Protein AF-A0A518DJE0-F1 (afdb_monomer)

Secondary structure (DSSP, 8-state):
----PPPP-PPPP-PPP---SSSSHHHHHHHHHHHHHHT--PPP-------------------GGGSGGGHHHHHHHHHHHHHHHHHTT----PPPP------------EEEEEEE-SSSS-EEEEEE--TT-BHHHHHHHHS-EEESS-GGG--EEEETTEE---TTSEEEEEEETTEE--S-TTT-B--TT-EEEEEEEE--

Solvent-accessible surface area (backbone atoms only — not comparable to full-atom values): 13181 Å² total; per-residue (Å²): 139,85,82,84,78,80,78,85,84,76,80,81,76,79,75,83,76,86,86,82,87,75,83,67,61,59,62,57,52,49,40,45,45,53,50,54,67,71,64,70,72,77,79,79,97,76,85,81,85,83,82,88,77,88,79,85,91,85,85,81,93,73,88,73,76,79,70,63,71,73,57,55,60,59,52,54,51,48,50,58,49,54,56,58,60,59,65,72,70,66,68,76,79,73,78,78,81,85,80,89,79,88,77,84,74,81,84,64,48,25,27,40,38,33,42,30,73,72,54,79,79,60,47,74,44,82,40,83,52,54,93,87,34,20,53,41,57,56,49,51,75,75,42,57,67,42,58,84,39,68,62,53,69,21,40,83,44,23,56,68,80,44,61,52,57,55,96,92,29,40,30,78,44,48,23,52,75,85,40,74,58,87,59,35,40,38,58,34,72,56,56,66,71,40,37,36,41,36,37,42,36,63,81,128

Organism: NCBI:txid2528009

Nearest PDB structures (foldseek):
  3u7z-assembly2_B  TM=8.338E-01  e=1.350E-04  Mediterraneibacter gnavus ATCC 29149
  3kq4-assembly1_A  TM=6.889E-01  e=2.387E-04  Homo sapiens
  2pmv-assembly3_C  TM=6.426E-01  e=5.103E-04  Homo sapiens
  4kkj-assembly1_A  TM=5.767E-01  e=3.961E-04  Homo sapiens
  9c8u-assembly1_B  TM=2.632E-01  e=8.755E+00  Homo sapiens

Radius of gyration: 25.89 Å; Cα contacts (8 Å, |Δi|>4): 234; chains: 1; bounding box: 50×66×91 Å

InterPro domains:
  IPR027954 Transcobalamin-like, C-terminal domain [PF14478] (132-200)

Foldseek 3Di:
DDDDDDDDDDDPDDDPDDPDDPPQVVVVLVQLVVVCVVVPDDDDPPDDDDDDDDDDDDDDDDPPVPPPVPVVVVVVVVCVVVVVVVVVPDDDPPPPDDDDDDDDDDQQLWEWEWEAAVGDHIRIDTGRDDPQDFQVNSLVVVFDWDWPDDAQQTDTADTSPNGDPPQAAWHKWKDKPNHTDPGPSNNHGDGRHIYMYIHGGHDD

Structure (mmCIF, N/CA/C/O backbone):
data_AF-A0A518DJE0-F1
#
_entry.id   AF-A0A518DJE0-F1
#
loop_
_atom_site.group_PDB
_atom_site.id
_atom_site.type_symbol
_atom_site.label_atom_id
_atom_site.label_alt_id
_atom_site.label_comp_id
_atom_site.label_asym_id
_atom_site.label_entity_id
_atom_site.label_seq_id
_atom_site.pdbx_PDB_ins_code
_atom_site.Cartn_x
_atom_site.Cartn_y
_atom_site.Cartn_z
_atom_site.occupancy
_atom_site.B_iso_or_equiv
_atom_site.auth_seq_id
_atom_site.auth_comp_id
_atom_site.auth_asym_id
_atom_site.auth_atom_id
_atom_site.pdbx_PDB_model_num
ATOM 1 N N . MET A 1 1 ? 4.060 -16.334 73.447 1.00 45.41 1 MET A N 1
ATOM 2 C CA . MET A 1 1 ? 4.552 -15.473 72.352 1.00 45.41 1 MET A CA 1
ATOM 3 C C . MET A 1 1 ? 4.869 -16.382 71.174 1.00 45.41 1 MET A C 1
ATOM 5 O O . MET A 1 1 ? 5.897 -17.041 71.195 1.00 45.41 1 MET A O 1
ATOM 9 N N . ALA A 1 2 ? 3.931 -16.532 70.238 1.00 43.94 2 ALA A N 1
ATOM 10 C CA . ALA A 1 2 ? 4.092 -17.382 69.060 1.00 43.94 2 ALA A CA 1
ATOM 11 C C . ALA A 1 2 ? 4.491 -16.489 67.880 1.00 43.94 2 ALA A C 1
ATOM 13 O O . ALA A 1 2 ? 3.714 -15.629 67.478 1.00 43.94 2 ALA A O 1
ATOM 14 N N . SER A 1 3 ? 5.722 -16.650 67.394 1.00 49.44 3 SER A N 1
ATOM 15 C CA . SER A 1 3 ? 6.236 -15.952 66.216 1.00 49.44 3 SER A CA 1
ATOM 16 C C . SER A 1 3 ? 6.110 -16.893 65.020 1.00 49.44 3 SER A C 1
ATOM 18 O O . SER A 1 3 ? 6.868 -17.852 64.890 1.00 49.44 3 SER A O 1
ATOM 20 N N . THR A 1 4 ? 5.093 -16.672 64.193 1.00 52.69 4 THR A N 1
ATOM 21 C CA . THR A 1 4 ? 4.910 -17.335 62.897 1.00 52.69 4 THR A CA 1
ATOM 22 C C . THR A 1 4 ? 5.929 -16.786 61.903 1.00 52.69 4 THR A C 1
ATOM 24 O O . THR A 1 4 ? 5.833 -15.633 61.487 1.00 52.69 4 THR A O 1
ATOM 27 N N . GLY A 1 5 ? 6.912 -17.610 61.535 1.00 53.09 5 GLY A N 1
ATOM 28 C CA . GLY A 1 5 ? 7.850 -17.317 60.453 1.00 53.09 5 GLY A CA 1
ATOM 29 C C . GLY A 1 5 ? 7.164 -17.409 59.089 1.00 53.09 5 GLY A C 1
ATOM 30 O O . GLY A 1 5 ? 6.495 -18.400 58.799 1.00 53.09 5 GLY A O 1
ATOM 31 N N . LEU A 1 6 ? 7.326 -16.373 58.262 1.00 66.06 6 LEU A N 1
ATOM 32 C CA . LEU A 1 6 ? 6.971 -16.418 56.843 1.00 66.06 6 LEU A CA 1
ATOM 33 C C . LEU A 1 6 ? 7.865 -17.435 56.107 1.00 66.06 6 LEU A C 1
ATOM 35 O O . LEU A 1 6 ? 9.074 -17.451 56.351 1.00 66.06 6 LEU A O 1
ATOM 39 N N . PRO A 1 7 ? 7.320 -18.23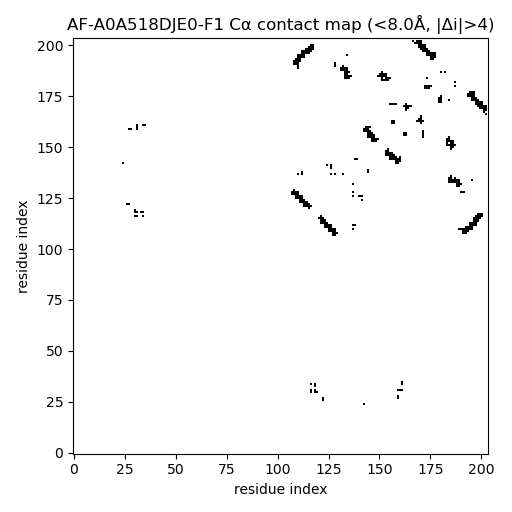2 55.172 1.00 67.94 7 PRO A N 1
ATOM 40 C CA . PRO A 1 7 ? 8.136 -19.019 54.259 1.00 67.94 7 PRO A CA 1
ATOM 41 C C . PRO A 1 7 ? 8.816 -18.127 53.197 1.00 67.94 7 PRO A C 1
ATOM 43 O O . PRO A 1 7 ? 8.320 -17.038 52.888 1.00 67.94 7 PRO A O 1
ATOM 46 N N . PRO A 1 8 ? 9.951 -18.577 52.631 1.00 58.56 8 PRO A N 1
ATOM 47 C CA . PRO A 1 8 ? 10.689 -17.846 51.607 1.00 58.56 8 PRO A CA 1
ATOM 48 C C . PRO A 1 8 ? 9.882 -17.748 50.306 1.00 58.56 8 PRO A C 1
ATOM 50 O O . PRO A 1 8 ? 9.283 -18.720 49.854 1.00 58.56 8 PRO A O 1
ATOM 53 N N . ILE A 1 9 ? 9.882 -16.559 49.701 1.00 61.53 9 ILE A N 1
ATOM 54 C CA . ILE A 1 9 ? 9.289 -16.303 48.386 1.00 61.53 9 ILE A CA 1
ATOM 55 C C . ILE A 1 9 ? 10.225 -16.906 47.331 1.00 61.53 9 ILE A C 1
ATOM 57 O O . ILE A 1 9 ? 11.323 -16.394 47.112 1.00 61.53 9 ILE A O 1
ATOM 61 N N . GLU A 1 10 ? 9.806 -17.999 46.694 1.00 56.50 10 GLU A N 1
ATOM 62 C CA . GLU A 1 10 ? 10.464 -18.516 45.492 1.00 56.50 10 GLU A CA 1
ATOM 63 C C . GLU A 1 10 ? 10.311 -17.512 44.332 1.00 56.50 10 GLU A C 1
ATOM 65 O O . GLU A 1 10 ? 9.214 -16.984 44.115 1.00 56.50 10 GLU A O 1
ATOM 70 N N . PRO A 1 11 ? 11.372 -17.235 43.552 1.00 51.38 11 PRO A N 1
ATOM 71 C CA . PRO A 1 11 ? 11.242 -16.458 42.331 1.00 51.38 11 PRO A CA 1
ATOM 72 C C . PRO A 1 11 ? 10.457 -17.274 41.300 1.00 51.38 11 PRO A C 1
ATOM 74 O O . PRO A 1 11 ? 10.879 -18.355 40.890 1.00 51.38 11 PRO A O 1
ATOM 77 N N . ALA A 1 12 ? 9.308 -16.738 40.884 1.00 49.91 12 ALA A N 1
ATOM 78 C CA . ALA A 1 12 ? 8.483 -17.295 39.823 1.00 49.91 12 ALA A CA 1
ATOM 79 C C . ALA A 1 12 ? 9.343 -17.587 38.584 1.00 49.91 12 ALA A C 1
ATOM 81 O O . ALA A 1 12 ? 9.930 -16.686 37.980 1.00 49.91 12 ALA A O 1
ATOM 82 N N . ALA A 1 13 ? 9.422 -18.871 38.241 1.00 45.47 13 ALA A N 1
ATOM 83 C CA . ALA A 1 13 ? 10.095 -19.350 37.055 1.00 45.47 13 ALA A CA 1
ATOM 84 C C . ALA A 1 13 ? 9.519 -18.668 35.808 1.00 45.47 13 ALA A C 1
ATOM 86 O O . ALA A 1 13 ? 8.308 -18.609 35.588 1.00 45.47 13 ALA A O 1
ATOM 87 N N . LEU A 1 14 ? 10.450 -18.155 35.011 1.00 41.88 14 LEU A N 1
ATOM 88 C CA . LEU A 1 14 ? 10.293 -17.608 33.676 1.00 41.88 14 LEU A CA 1
ATOM 89 C C . LEU A 1 14 ? 9.347 -18.488 32.837 1.00 41.88 14 LEU A C 1
ATOM 91 O O . LEU A 1 14 ? 9.667 -19.639 32.534 1.00 41.88 14 LEU A O 1
ATOM 95 N N . ALA A 1 15 ? 8.190 -17.953 32.443 1.00 43.94 15 ALA A N 1
ATOM 96 C CA . ALA A 1 15 ? 7.357 -18.602 31.440 1.00 43.94 15 ALA A CA 1
ATOM 97 C C . ALA A 1 15 ? 8.132 -18.661 30.104 1.00 43.94 15 ALA A C 1
ATOM 99 O O . ALA A 1 15 ? 8.695 -17.641 29.689 1.00 43.94 15 ALA A O 1
ATOM 100 N N . PRO A 1 16 ? 8.193 -19.821 29.423 1.00 43.41 16 PRO A N 1
ATOM 101 C CA . PRO A 1 16 ? 8.825 -19.929 28.116 1.00 43.41 16 PRO A CA 1
ATOM 102 C C . PRO A 1 16 ? 8.096 -19.044 27.101 1.00 43.41 16 PRO A C 1
ATOM 104 O O . PRO A 1 16 ? 6.866 -18.985 27.062 1.00 43.41 16 PRO A O 1
ATOM 107 N N . GLY A 1 17 ? 8.897 -18.319 26.320 1.00 38.75 17 GLY A N 1
ATOM 108 C CA . GLY A 1 17 ? 8.467 -17.249 25.434 1.00 38.75 17 GLY A CA 1
ATOM 109 C C . GLY A 1 17 ? 7.373 -17.648 24.450 1.00 38.75 17 GLY A C 1
ATOM 110 O O . GLY A 1 17 ? 7.372 -18.742 23.895 1.00 38.75 17 GLY A O 1
ATOM 111 N N . VAL A 1 18 ? 6.476 -16.695 24.208 1.00 42.19 18 VAL A N 1
ATOM 112 C CA . VAL A 1 18 ? 5.500 -16.711 23.118 1.00 42.19 18 VAL A CA 1
ATOM 113 C C . VAL A 1 18 ? 6.256 -16.828 21.785 1.00 42.19 18 VAL A C 1
ATOM 115 O O . VAL A 1 18 ? 6.934 -15.875 21.389 1.00 42.19 18 VAL A O 1
ATOM 118 N N . PRO A 1 19 ? 6.162 -17.951 21.055 1.00 42.53 19 PRO A N 1
A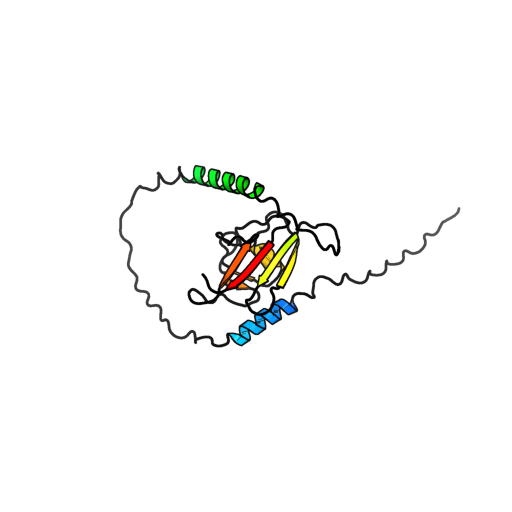TOM 119 C CA . PRO A 1 19 ? 6.723 -18.047 19.721 1.00 42.53 19 PRO A CA 1
ATOM 120 C C . PRO A 1 19 ? 5.677 -17.501 18.745 1.00 42.53 19 PRO A C 1
ATOM 122 O O . PRO A 1 19 ? 4.684 -18.168 18.473 1.00 42.53 19 PRO A O 1
ATOM 125 N N . GLY A 1 20 ? 5.844 -16.274 18.239 1.00 41.72 20 GLY A N 1
ATOM 126 C CA . GLY A 1 20 ? 4.809 -15.757 17.333 1.00 41.72 20 GLY A CA 1
ATOM 127 C C . GLY A 1 20 ? 5.020 -14.459 16.564 1.00 41.72 20 GLY A C 1
ATOM 128 O O . GLY A 1 20 ? 4.117 -14.097 15.821 1.00 41.72 20 GLY A O 1
ATOM 129 N N . VAL A 1 21 ? 6.149 -13.743 16.679 1.00 42.00 21 VAL A N 1
ATOM 130 C CA . VAL A 1 21 ? 6.266 -12.413 16.022 1.00 42.00 21 VAL A CA 1
ATOM 131 C C . VAL A 1 21 ? 7.487 -12.261 15.099 1.00 42.00 21 VAL A C 1
ATOM 133 O O . VAL A 1 21 ? 7.635 -11.239 14.437 1.00 42.00 21 VAL A O 1
ATOM 136 N N . HIS A 1 22 ? 8.359 -13.268 14.969 1.00 40.91 22 HIS A N 1
ATOM 137 C CA . HIS A 1 22 ? 9.603 -13.134 14.178 1.00 40.91 22 HIS A CA 1
ATOM 138 C C . HIS A 1 22 ? 9.754 -14.083 12.979 1.00 40.91 22 HIS A C 1
ATOM 140 O O . HIS A 1 22 ? 10.696 -13.934 12.207 1.00 40.91 22 HIS A O 1
ATOM 146 N N . ALA A 1 23 ? 8.817 -15.005 12.741 1.00 40.56 23 ALA A 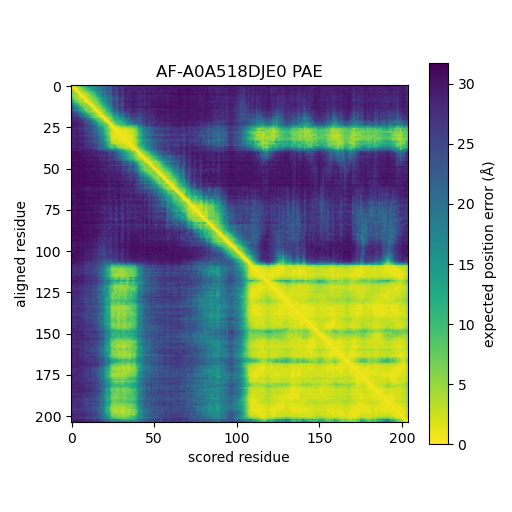N 1
ATOM 147 C CA . ALA A 1 23 ? 8.982 -16.017 11.690 1.00 40.56 23 ALA A CA 1
ATOM 148 C C . ALA A 1 23 ? 8.528 -15.587 10.274 1.00 40.56 23 ALA A C 1
ATOM 150 O O . ALA A 1 23 ? 8.793 -16.308 9.319 1.00 40.56 23 ALA A O 1
ATOM 151 N N . ALA A 1 24 ? 7.874 -14.429 10.101 1.00 46.31 24 ALA A N 1
ATOM 152 C CA . ALA A 1 24 ? 7.252 -14.042 8.819 1.00 46.31 24 ALA A CA 1
ATOM 153 C C . ALA A 1 24 ? 8.078 -13.070 7.946 1.00 46.31 24 ALA A C 1
ATOM 155 O O . ALA A 1 24 ? 7.782 -12.894 6.766 1.00 46.31 24 ALA A O 1
ATOM 156 N N . GLN A 1 25 ? 9.129 -12.446 8.490 1.00 58.12 25 GLN A N 1
ATOM 157 C CA . GLN A 1 25 ? 10.027 -11.574 7.715 1.00 58.12 25 GLN A CA 1
ATOM 158 C C . GLN A 1 25 ? 10.850 -12.280 6.615 1.00 58.12 25 GLN A C 1
ATOM 160 O O . GLN A 1 25 ? 11.104 -11.628 5.599 1.00 58.12 25 GLN A O 1
ATOM 165 N N . PRO A 1 26 ? 11.267 -13.561 6.741 1.00 68.31 26 PRO A N 1
ATOM 166 C CA . PRO A 1 26 ? 12.085 -14.213 5.719 1.00 68.31 26 PRO A CA 1
ATOM 167 C C . PRO A 1 26 ? 11.377 -14.312 4.370 1.00 68.31 26 PRO A C 1
ATOM 169 O O . PRO A 1 26 ? 11.950 -13.899 3.375 1.00 68.31 26 PRO A O 1
ATOM 172 N N . ALA A 1 27 ? 10.113 -14.750 4.337 1.00 68.94 27 ALA A N 1
ATOM 173 C CA . ALA A 1 27 ? 9.391 -14.990 3.086 1.00 68.94 27 ALA A CA 1
ATOM 174 C C . ALA A 1 27 ? 9.232 -13.717 2.237 1.00 68.94 27 ALA A C 1
ATOM 176 O O . ALA A 1 27 ? 9.531 -13.727 1.046 1.00 68.94 27 ALA A O 1
ATOM 177 N N . LEU A 1 28 ? 8.838 -12.599 2.861 1.00 72.00 28 LEU A N 1
ATOM 178 C CA . LEU A 1 28 ? 8.752 -11.309 2.173 1.00 72.00 28 LEU A CA 1
ATOM 179 C C . LEU A 1 28 ? 10.133 -10.834 1.713 1.00 72.00 28 LEU A C 1
ATOM 181 O O . LEU A 1 28 ? 10.294 -10.378 0.583 1.00 72.00 28 LEU A O 1
ATOM 185 N N . ARG A 1 29 ? 11.150 -10.959 2.572 1.00 77.25 29 ARG A N 1
ATOM 186 C CA . ARG A 1 29 ? 12.519 -10.569 2.228 1.00 77.25 29 ARG A CA 1
ATOM 187 C C . ARG A 1 29 ? 13.069 -11.400 1.070 1.00 77.25 29 ARG A C 1
ATOM 189 O O . ARG A 1 29 ? 13.739 -10.845 0.205 1.00 77.25 29 ARG A O 1
ATOM 196 N N . ASP A 1 30 ? 12.786 -12.694 1.046 1.00 80.31 30 ASP A N 1
ATOM 197 C CA . ASP A 1 30 ? 13.265 -13.629 0.035 1.00 80.31 30 ASP A CA 1
ATOM 198 C C . ASP A 1 30 ? 12.530 -13.417 -1.295 1.00 80.31 30 ASP A C 1
ATOM 200 O O . ASP A 1 30 ? 13.186 -13.365 -2.333 1.00 80.31 30 ASP A O 1
ATOM 204 N N . ALA A 1 31 ? 11.216 -13.161 -1.275 1.00 75.81 31 ALA A N 1
ATOM 205 C CA . ALA A 1 31 ? 10.451 -12.772 -2.463 1.00 75.81 31 ALA A CA 1
ATOM 206 C C . ALA A 1 31 ? 10.971 -11.456 -3.073 1.00 75.81 31 ALA A C 1
ATOM 208 O O . ALA A 1 31 ? 11.275 -11.385 -4.266 1.00 75.81 31 ALA A O 1
ATOM 209 N N . LEU A 1 32 ? 11.173 -10.426 -2.241 1.00 79.56 32 LEU A N 1
ATOM 210 C CA . LEU A 1 32 ? 11.722 -9.136 -2.675 1.00 79.56 32 LEU A CA 1
ATOM 211 C C . LEU A 1 32 ? 13.196 -9.232 -3.105 1.00 79.56 32 LEU A C 1
ATOM 213 O O . LEU A 1 32 ? 13.665 -8.445 -3.930 1.00 79.56 32 LEU A O 1
ATOM 217 N N . ARG A 1 33 ? 13.964 -10.177 -2.553 1.00 81.56 33 ARG A N 1
ATOM 218 C CA . ARG A 1 33 ? 15.339 -10.465 -2.986 1.00 81.56 33 ARG A CA 1
ATOM 219 C C . ARG A 1 33 ? 15.352 -11.170 -4.341 1.00 81.56 33 ARG A C 1
ATOM 221 O O . ARG A 1 33 ? 16.114 -10.761 -5.210 1.00 81.56 33 ARG A O 1
ATOM 228 N N . ALA A 1 34 ? 14.507 -12.180 -4.531 1.00 77.12 34 ALA A N 1
ATOM 229 C CA . ALA A 1 34 ? 14.407 -12.924 -5.783 1.00 77.12 34 ALA A CA 1
ATOM 230 C C . ALA A 1 34 ? 14.039 -12.008 -6.960 1.00 77.12 34 ALA A C 1
ATOM 232 O O . ALA A 1 34 ? 14.633 -12.116 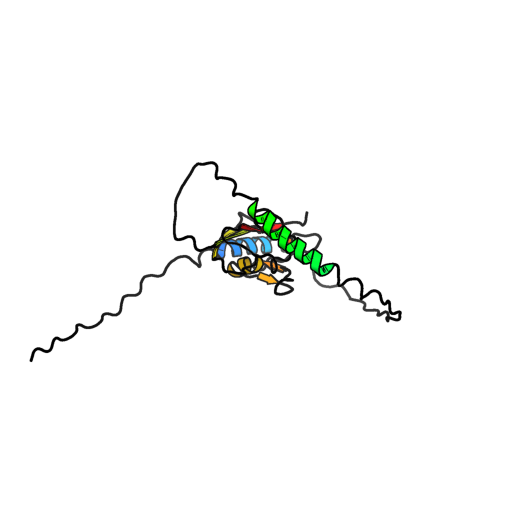-8.031 1.00 77.12 34 ALA A O 1
ATOM 233 N N . LEU A 1 35 ? 13.127 -11.055 -6.743 1.00 71.50 35 LEU A N 1
ATOM 234 C CA . LEU A 1 35 ? 12.785 -10.029 -7.733 1.00 71.50 35 LEU A CA 1
ATOM 235 C C . LEU A 1 35 ? 13.964 -9.124 -8.085 1.00 71.50 35 LEU A C 1
ATOM 237 O O . LEU A 1 35 ? 14.238 -8.923 -9.264 1.00 71.50 35 LEU A O 1
ATOM 241 N N . ARG A 1 36 ? 14.710 -8.641 -7.084 1.00 73.94 36 ARG A N 1
ATOM 242 C CA . ARG A 1 36 ? 15.918 -7.836 -7.329 1.00 73.94 36 ARG A CA 1
ATOM 243 C C . ARG A 1 36 ? 16.966 -8.579 -8.148 1.00 73.94 36 ARG A C 1
ATOM 245 O O . ARG A 1 36 ? 17.595 -7.978 -9.007 1.00 73.94 36 ARG A O 1
ATOM 252 N N . CYS A 1 37 ? 17.152 -9.874 -7.901 1.00 71.06 37 CYS A N 1
ATOM 253 C CA . CYS A 1 37 ? 18.079 -10.683 -8.690 1.00 71.06 37 CYS A CA 1
ATOM 254 C C . CYS A 1 37 ? 17.598 -10.889 -10.135 1.00 71.06 37 CYS A C 1
ATOM 256 O O . CYS A 1 37 ? 18.427 -10.996 -11.032 1.00 71.06 37 CYS A O 1
ATOM 258 N N . ARG A 1 38 ? 16.281 -10.950 -10.368 1.00 64.69 38 ARG A N 1
ATOM 259 C CA . ARG A 1 38 ? 15.704 -11.147 -11.705 1.00 64.69 38 ARG A CA 1
ATOM 260 C C . ARG A 1 38 ? 15.791 -9.896 -12.580 1.00 64.69 38 ARG A C 1
ATOM 262 O O . ARG A 1 38 ? 16.074 -10.022 -13.765 1.00 64.69 38 ARG A O 1
ATOM 269 N N . ASP A 1 39 ? 15.590 -8.720 -11.998 1.00 64.19 39 ASP A N 1
ATOM 270 C CA . ASP A 1 39 ? 15.564 -7.443 -12.725 1.00 64.19 39 ASP A CA 1
ATOM 271 C C . ASP A 1 39 ? 16.958 -6.777 -12.818 1.00 64.19 39 ASP A C 1
ATOM 273 O O . ASP A 1 39 ? 17.066 -5.590 -13.113 1.00 64.19 39 ASP A O 1
ATOM 277 N N . GLY A 1 40 ? 18.038 -7.531 -12.566 1.00 50.69 40 GLY A N 1
ATOM 278 C CA . GLY A 1 40 ? 19.437 -7.080 -12.500 1.00 50.69 40 GLY A CA 1
ATOM 279 C C . GLY A 1 40 ? 20.081 -6.617 -13.817 1.00 50.69 40 GLY A C 1
ATOM 280 O O . GLY A 1 40 ? 21.215 -6.991 -14.100 1.00 50.69 40 GLY A O 1
ATOM 281 N N . ALA A 1 41 ? 19.396 -5.779 -14.592 1.00 42.44 41 ALA A N 1
ATOM 282 C CA . ALA A 1 41 ? 19.976 -4.939 -15.634 1.00 42.44 41 ALA A CA 1
ATOM 283 C C . ALA A 1 41 ? 19.573 -3.478 -15.367 1.00 42.44 41 ALA A C 1
ATOM 285 O O . ALA A 1 41 ? 18.626 -2.954 -15.948 1.00 42.44 41 ALA A O 1
ATOM 286 N N . LEU A 1 42 ? 20.285 -2.834 -14.439 1.00 48.06 42 LEU A N 1
ATOM 287 C CA . LEU A 1 42 ? 20.273 -1.379 -14.286 1.00 48.06 42 LEU A CA 1
ATOM 288 C C . LEU A 1 42 ? 20.953 -0.753 -15.517 1.00 48.06 42 LEU A C 1
ATOM 290 O O . LEU A 1 42 ? 22.096 -1.121 -15.799 1.00 48.06 42 LEU A O 1
ATOM 294 N N . PRO A 1 43 ? 20.319 0.184 -16.242 1.00 45.66 43 PRO A N 1
ATOM 295 C CA . PRO A 1 43 ? 21.062 1.108 -17.086 1.00 45.66 43 PRO A CA 1
ATOM 296 C C . PRO A 1 43 ? 21.921 2.033 -16.207 1.00 45.66 43 PRO A C 1
ATOM 298 O O . PRO A 1 43 ? 21.501 2.467 -15.133 1.00 45.66 43 PRO A O 1
ATOM 301 N N . ASP A 1 44 ? 23.145 2.277 -16.668 1.00 38.84 44 ASP A N 1
ATOM 302 C CA . ASP A 1 44 ? 24.169 3.111 -16.036 1.00 38.84 44 ASP A CA 1
ATOM 303 C C . ASP A 1 44 ? 23.659 4.559 -15.850 1.00 38.84 44 ASP A C 1
ATOM 305 O O . ASP A 1 44 ? 23.241 5.175 -16.835 1.00 38.84 44 ASP A O 1
ATOM 309 N N . PRO A 1 45 ? 23.650 5.138 -14.631 1.00 46.66 45 PRO A N 1
ATOM 310 C CA . PRO A 1 45 ? 23.300 6.538 -14.420 1.00 46.66 45 PRO A CA 1
ATOM 311 C C . PRO A 1 45 ? 24.504 7.433 -14.742 1.00 46.66 45 PRO A C 1
ATOM 313 O O . PRO A 1 45 ? 25.047 8.121 -13.879 1.00 46.66 45 PRO A O 1
ATOM 316 N N . ALA A 1 46 ? 24.925 7.425 -16.000 1.00 45.00 46 ALA A N 1
ATOM 317 C CA . ALA A 1 46 ? 25.891 8.367 -16.530 1.00 45.00 46 ALA A CA 1
ATOM 318 C C . ALA A 1 46 ? 25.374 8.870 -17.875 1.00 45.00 46 ALA A C 1
ATOM 320 O O . ALA A 1 46 ? 25.633 8.249 -18.899 1.00 45.00 46 ALA A O 1
ATOM 321 N N . ASP A 1 47 ? 24.599 9.957 -17.827 1.00 40.41 47 ASP A N 1
ATOM 322 C CA . ASP A 1 47 ? 24.634 11.092 -18.765 1.00 40.41 47 ASP A CA 1
ATOM 323 C C . ASP A 1 47 ? 23.261 11.778 -18.842 1.00 40.41 47 ASP A C 1
ATOM 325 O O . ASP A 1 47 ? 22.487 11.549 -19.760 1.00 40.41 47 ASP A O 1
ATOM 329 N N . GLU A 1 48 ? 22.952 12.646 -17.877 1.00 41.66 48 GLU A N 1
ATOM 330 C CA . GLU A 1 48 ? 22.061 13.778 -18.152 1.00 41.66 48 GLU A CA 1
ATOM 331 C C . GLU A 1 48 ? 22.644 15.030 -17.502 1.00 41.66 48 GLU A C 1
ATOM 333 O O . GLU A 1 48 ? 22.448 15.361 -16.330 1.00 41.66 48 GLU A O 1
ATOM 338 N N . THR A 1 49 ? 23.434 15.718 -18.316 1.00 39.78 49 THR A N 1
ATOM 339 C CA . THR A 1 49 ? 23.936 17.061 -18.066 1.00 39.78 49 THR A CA 1
ATOM 340 C C . THR A 1 49 ? 22.750 18.033 -18.029 1.00 39.78 49 THR A C 1
ATOM 342 O O . THR A 1 49 ? 22.225 18.435 -19.066 1.00 39.78 49 THR A O 1
ATOM 345 N N . ILE A 1 50 ? 22.310 18.424 -16.829 1.00 39.09 50 ILE A N 1
ATOM 346 C CA . ILE A 1 50 ? 21.287 19.463 -16.636 1.00 39.09 50 ILE A CA 1
ATOM 347 C C . ILE A 1 50 ? 21.870 20.822 -17.044 1.00 39.09 50 ILE A C 1
ATOM 349 O O . ILE A 1 50 ? 22.699 21.408 -16.345 1.00 39.09 50 ILE A O 1
ATOM 353 N N . SER A 1 51 ? 21.401 21.337 -18.180 1.00 37.28 51 SER A N 1
ATOM 354 C CA . SER A 1 51 ? 21.643 22.704 -18.640 1.00 37.28 51 SER A CA 1
ATOM 355 C C . SER A 1 51 ? 20.606 23.642 -18.012 1.00 37.28 51 SER A C 1
ATOM 357 O O . SER A 1 51 ? 19.453 23.690 -18.432 1.00 37.28 51 SER A O 1
ATOM 359 N N . ASN A 1 52 ? 21.007 24.375 -16.970 1.00 43.19 52 ASN A N 1
ATOM 360 C CA . ASN A 1 52 ? 20.222 25.461 -16.382 1.00 43.19 52 ASN A CA 1
ATOM 361 C C . ASN A 1 52 ? 20.465 26.752 -17.177 1.00 43.19 52 ASN A C 1
ATOM 363 O O . ASN A 1 52 ? 21.498 27.402 -17.016 1.00 43.19 52 ASN A O 1
ATOM 367 N N . GLN A 1 53 ? 19.498 27.152 -17.999 1.00 38.50 53 GLN A N 1
ATOM 368 C CA . GLN A 1 53 ? 19.394 28.512 -18.529 1.00 38.50 53 GLN A CA 1
ATOM 369 C C . GLN A 1 53 ? 18.167 29.169 -17.903 1.00 38.50 53 GLN A C 1
ATOM 371 O O . GLN A 1 53 ? 17.031 28.750 -18.116 1.00 38.50 53 GLN A O 1
ATOM 376 N N . GLY A 1 54 ? 18.427 30.178 -17.072 1.00 43.88 54 GLY A N 1
ATOM 377 C CA . GLY A 1 54 ? 17.403 30.972 -16.417 1.00 43.88 54 GLY A CA 1
ATOM 378 C C . GLY A 1 54 ? 16.618 31.829 -17.404 1.00 43.88 54 GLY A C 1
ATOM 379 O O . GLY A 1 54 ? 17.162 32.375 -18.361 1.00 43.88 54 GLY A O 1
ATOM 380 N N . THR A 1 55 ? 15.337 32.013 -17.111 1.00 39.31 55 THR A N 1
ATOM 381 C CA . THR A 1 55 ? 14.564 33.143 -17.623 1.00 39.31 55 THR A CA 1
ATOM 382 C C . THR A 1 55 ? 13.863 33.827 -16.460 1.00 39.31 55 THR A C 1
ATOM 384 O O . THR A 1 55 ? 13.178 33.214 -15.645 1.00 39.31 55 THR A O 1
ATOM 387 N N . SER A 1 56 ? 14.161 35.118 -16.362 1.00 35.97 56 SER A N 1
ATOM 388 C CA . SER A 1 56 ? 13.696 36.065 -15.362 1.00 35.97 56 SER A CA 1
ATOM 389 C C . SER A 1 56 ? 12.194 36.319 -15.517 1.00 35.97 56 SER A C 1
ATOM 391 O O . SER A 1 56 ? 11.675 36.451 -16.622 1.00 35.97 56 SER A O 1
ATOM 393 N N . LEU A 1 57 ? 11.521 36.404 -14.370 1.00 45.75 57 LEU A N 1
ATOM 394 C CA . LEU A 1 57 ? 10.148 36.869 -14.207 1.00 45.75 57 LEU A CA 1
ATOM 395 C C . LEU A 1 57 ? 10.104 38.406 -14.263 1.00 45.75 57 LEU A C 1
ATOM 397 O O . LEU A 1 57 ? 10.911 39.047 -13.596 1.00 45.75 57 LEU A O 1
ATOM 401 N N . ASN A 1 58 ? 9.158 38.952 -15.030 1.00 41.34 58 ASN A N 1
ATOM 402 C CA . ASN A 1 58 ? 8.489 40.265 -14.918 1.00 41.34 58 ASN A CA 1
ATOM 403 C C . ASN A 1 58 ? 7.359 40.219 -15.966 1.00 41.34 58 ASN A C 1
ATOM 405 O O . ASN A 1 58 ? 7.650 39.871 -17.104 1.00 41.34 58 ASN A O 1
ATOM 409 N N . GLU A 1 59 ? 6.070 40.505 -15.779 1.00 41.84 59 GLU A N 1
ATOM 410 C CA . GLU A 1 59 ? 5.114 41.029 -14.772 1.00 41.84 59 GLU A CA 1
ATOM 411 C C . GLU A 1 59 ? 3.701 40.646 -15.390 1.00 41.84 59 GLU A C 1
ATOM 413 O O . GLU A 1 59 ? 3.726 40.077 -16.487 1.00 41.84 59 GLU A O 1
ATOM 418 N N . PRO A 1 60 ? 2.464 40.890 -14.867 1.00 50.56 60 PRO A N 1
ATOM 419 C CA . PRO A 1 60 ? 2.031 41.688 -13.726 1.00 50.56 60 PRO A CA 1
ATOM 420 C C . PR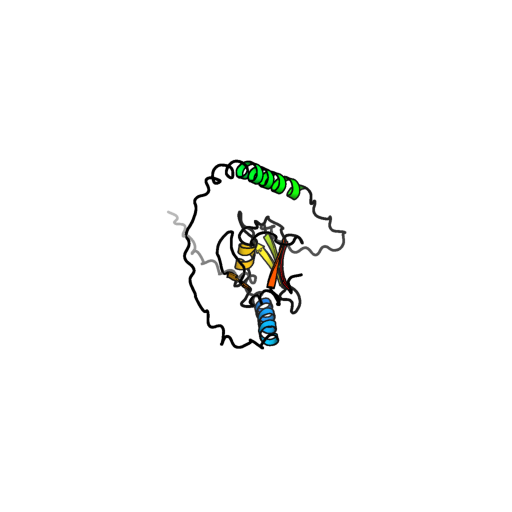O A 1 60 ? 1.002 41.053 -12.762 1.00 50.56 60 PRO A C 1
ATOM 422 O O . PRO A 1 60 ? 0.462 39.968 -12.954 1.00 50.56 60 PRO A O 1
ATOM 425 N N . ARG A 1 61 ? 0.759 41.807 -11.681 1.00 57.28 61 ARG A N 1
ATOM 426 C CA . ARG A 1 61 ? -0.244 41.613 -10.621 1.00 57.28 61 ARG A CA 1
ATOM 427 C C . ARG A 1 61 ? -1.652 41.364 -11.179 1.00 57.28 61 ARG A C 1
ATOM 429 O O . ARG A 1 61 ? -2.193 42.246 -11.839 1.00 57.28 61 ARG A O 1
ATOM 436 N N . ASP A 1 62 ? -2.283 40.262 -10.771 1.00 52.41 62 ASP A N 1
ATOM 437 C CA . ASP A 1 62 ? -3.713 40.022 -11.000 1.00 52.41 62 ASP A CA 1
ATOM 438 C C . ASP A 1 62 ? -4.481 39.894 -9.652 1.00 52.41 62 ASP A C 1
ATOM 440 O O . ASP A 1 62 ? -4.142 39.044 -8.821 1.00 52.41 62 ASP A O 1
ATOM 444 N N . PRO A 1 63 ? -5.479 40.760 -9.369 1.00 46.50 63 PRO A N 1
ATOM 445 C CA . PRO A 1 63 ? -6.214 40.851 -8.095 1.00 46.50 63 PRO A CA 1
ATOM 446 C C . PRO A 1 63 ? -7.238 39.724 -7.821 1.00 46.50 63 PRO A C 1
ATOM 448 O O . PRO A 1 63 ? -8.057 39.833 -6.904 1.00 46.50 63 PRO A O 1
ATOM 451 N N . SER A 1 64 ? -7.179 38.612 -8.549 1.00 47.44 64 SER A N 1
ATOM 452 C CA . SER A 1 64 ? -8.169 37.520 -8.528 1.00 47.44 64 SER A CA 1
ATOM 453 C C . SER A 1 64 ? -8.161 36.613 -7.271 1.00 47.44 64 SER A C 1
ATOM 455 O O . SER A 1 64 ? -8.920 35.650 -7.181 1.00 47.44 64 SER A O 1
ATOM 457 N N . VAL A 1 65 ? -7.353 36.922 -6.248 1.00 46.50 65 VAL A N 1
ATOM 458 C CA . VAL A 1 65 ? -7.158 36.089 -5.035 1.00 46.50 65 VAL A CA 1
ATOM 459 C C . VAL A 1 65 ? -8.340 36.139 -4.048 1.00 46.50 65 VAL A C 1
ATOM 461 O O . VAL A 1 65 ? -8.428 35.321 -3.136 1.00 46.50 65 VAL A O 1
ATOM 464 N N . ARG A 1 66 ? -9.304 37.055 -4.209 1.00 48.84 66 ARG A N 1
ATOM 465 C CA . ARG A 1 66 ? -10.383 37.234 -3.212 1.00 48.84 66 ARG A CA 1
ATOM 466 C C . ARG A 1 66 ? -11.655 36.412 -3.442 1.00 48.84 66 ARG A C 1
ATOM 468 O O . ARG A 1 66 ? -12.489 36.384 -2.543 1.00 48.84 66 ARG A O 1
ATOM 475 N N . LEU A 1 67 ? -11.802 35.706 -4.568 1.00 44.09 67 LEU A N 1
ATOM 476 C CA . LEU A 1 67 ? -13.017 34.917 -4.851 1.00 44.09 67 LEU A CA 1
ATOM 477 C C . LEU A 1 67 ? -12.874 33.405 -4.571 1.00 44.09 67 LEU A C 1
ATOM 479 O O . LEU A 1 67 ? -13.873 32.695 -4.499 1.00 44.09 67 LEU A O 1
ATOM 483 N N . VAL A 1 68 ? -11.652 32.903 -4.358 1.00 47.44 68 VAL A N 1
ATOM 484 C CA . VAL A 1 68 ? -11.383 31.458 -4.192 1.00 47.44 68 VAL A CA 1
ATOM 485 C C . VAL A 1 68 ? -11.688 30.953 -2.770 1.00 47.44 68 VAL A C 1
ATOM 487 O O . VAL A 1 68 ? -12.006 29.782 -2.584 1.00 47.44 68 VAL A O 1
ATOM 490 N N . CYS A 1 69 ? -11.692 31.821 -1.753 1.00 42.34 69 CYS A N 1
ATOM 491 C CA . CYS A 1 69 ? -11.855 31.387 -0.358 1.00 42.34 69 CYS A CA 1
ATOM 492 C C . CYS A 1 69 ? -13.278 30.935 0.025 1.00 42.34 69 CYS A C 1
ATOM 494 O O . CYS A 1 69 ? -13.432 30.227 1.017 1.00 42.34 69 CYS A O 1
ATOM 496 N N . ALA A 1 70 ? -14.321 31.309 -0.725 1.00 45.66 70 ALA A N 1
ATOM 497 C CA . ALA A 1 70 ? -15.704 30.996 -0.342 1.00 45.66 70 ALA A CA 1
ATOM 498 C C . ALA A 1 70 ? -16.181 29.599 -0.794 1.00 45.66 70 ALA A C 1
ATOM 500 O O . ALA A 1 70 ? -17.058 29.019 -0.158 1.00 45.66 70 ALA A O 1
ATOM 501 N N . PHE A 1 71 ? -15.587 29.018 -1.845 1.00 45.12 71 PHE A N 1
ATOM 502 C CA . PHE A 1 71 ? -15.980 27.693 -2.353 1.00 45.12 71 PHE A CA 1
ATOM 503 C C . PHE A 1 71 ? -15.337 26.523 -1.584 1.00 45.12 71 PHE A C 1
ATOM 505 O O . PHE A 1 71 ? -15.907 25.433 -1.525 1.00 45.12 71 PHE A O 1
ATOM 512 N N . SER A 1 72 ? -14.195 26.746 -0.926 1.00 54.12 72 SER A N 1
ATOM 513 C CA . SER A 1 72 ? -13.427 25.692 -0.244 1.00 54.12 72 SER A CA 1
ATOM 514 C C . SER A 1 72 ? -14.121 25.122 0.999 1.00 54.12 72 SER A C 1
ATOM 516 O O . SER A 1 72 ? -13.992 23.935 1.287 1.00 54.12 72 SER A O 1
ATOM 518 N N . ALA A 1 73 ? -14.901 25.925 1.728 1.00 53.53 73 ALA A N 1
ATOM 519 C CA . ALA A 1 73 ? -15.567 25.465 2.951 1.00 53.53 73 ALA A CA 1
ATOM 520 C C . ALA A 1 73 ? -16.788 24.566 2.666 1.00 53.53 73 ALA A C 1
ATOM 522 O O . ALA A 1 73 ? -17.030 23.601 3.389 1.00 53.53 73 ALA A O 1
ATOM 523 N N . VAL A 1 74 ? -17.525 24.837 1.583 1.00 55.75 74 VAL A N 1
ATOM 524 C CA . VAL A 1 74 ? -18.698 24.040 1.180 1.00 55.75 74 VAL A CA 1
ATOM 525 C C . VAL A 1 74 ? -18.269 22.697 0.576 1.00 55.75 74 VAL A C 1
ATOM 527 O O . VAL A 1 74 ? -18.887 21.672 0.860 1.00 55.75 74 VAL A O 1
ATOM 530 N N . LEU A 1 75 ? -17.167 22.671 -0.183 1.00 56.06 75 LEU A N 1
ATOM 531 C CA . LEU A 1 75 ? -16.621 21.441 -0.763 1.00 56.06 75 LEU A CA 1
ATOM 532 C C . LEU A 1 75 ? -16.040 20.503 0.310 1.00 56.06 75 LEU A C 1
ATOM 534 O O . LEU A 1 75 ? -16.303 19.305 0.276 1.00 56.06 75 LEU A O 1
ATOM 538 N N . LEU A 1 76 ? -15.324 21.035 1.309 1.00 57.66 76 LEU A N 1
ATOM 539 C CA . LEU A 1 76 ? -14.810 20.232 2.427 1.00 57.66 76 LEU A CA 1
ATOM 540 C C . LEU A 1 76 ? -15.937 19.678 3.315 1.00 57.66 76 LEU A C 1
ATOM 542 O O . LEU A 1 76 ? -15.856 18.531 3.754 1.00 57.66 76 LEU A O 1
ATOM 546 N N . GLY A 1 77 ? -17.018 20.440 3.518 1.00 57.53 77 GLY A N 1
ATOM 547 C CA . GLY A 1 77 ? -18.219 19.956 4.207 1.00 57.53 77 GLY A CA 1
ATOM 548 C C . GLY A 1 77 ? -18.938 18.833 3.448 1.00 57.53 77 GLY A C 1
ATOM 549 O O . GLY A 1 77 ? -19.347 17.843 4.054 1.00 57.53 77 GLY A O 1
ATOM 550 N N . LEU A 1 78 ? -19.031 18.935 2.117 1.00 55.31 78 LEU A N 1
ATOM 551 C CA . LEU A 1 78 ? -19.608 17.893 1.259 1.00 55.31 78 LEU A CA 1
ATOM 552 C C . LEU A 1 78 ? -18.735 16.634 1.190 1.00 55.31 78 LEU A C 1
ATOM 554 O O . LEU A 1 78 ? -19.285 15.539 1.206 1.00 55.31 78 LEU A O 1
ATOM 558 N N . ILE A 1 79 ? -17.403 16.758 1.180 1.00 59.34 79 ILE A N 1
ATOM 559 C CA . ILE A 1 79 ? -16.479 15.610 1.216 1.00 59.34 79 ILE A CA 1
ATOM 560 C C . ILE A 1 79 ? -16.558 14.889 2.569 1.00 59.34 79 ILE A C 1
ATOM 562 O O . ILE A 1 79 ? -16.629 13.661 2.604 1.00 59.34 79 ILE A O 1
ATOM 566 N N . ALA A 1 80 ? -16.626 15.629 3.681 1.00 57.22 80 ALA A N 1
ATOM 567 C CA . ALA A 1 80 ? -16.808 15.037 5.007 1.00 57.22 80 ALA A CA 1
ATOM 568 C C . ALA A 1 80 ? -18.176 14.335 5.150 1.00 57.22 80 ALA A C 1
ATOM 570 O O . ALA A 1 80 ? -18.257 13.251 5.728 1.00 57.22 80 ALA A O 1
ATOM 571 N N . TRP A 1 81 ? -19.242 14.900 4.569 1.00 51.56 81 TRP A N 1
ATOM 572 C CA . TRP A 1 81 ? -20.583 14.302 4.570 1.00 51.56 81 TRP A CA 1
ATOM 573 C C . TRP A 1 81 ? -20.698 13.073 3.647 1.00 51.56 81 TRP A C 1
ATOM 575 O O . TRP A 1 81 ? -21.196 12.028 4.070 1.00 51.56 81 TRP A O 1
ATOM 585 N N . TYR A 1 82 ? -20.193 13.144 2.410 1.00 52.31 82 TYR A N 1
ATOM 586 C CA . TYR A 1 82 ? -20.221 12.014 1.469 1.00 52.31 82 TYR A CA 1
ATOM 587 C C . TYR A 1 82 ? -19.273 10.876 1.871 1.00 52.31 82 TYR A C 1
ATOM 589 O O . TYR A 1 82 ? -19.593 9.709 1.636 1.00 52.31 82 TYR A O 1
ATOM 597 N N . GLY A 1 83 ? -18.145 11.187 2.518 1.00 53.88 83 GLY A N 1
ATOM 598 C CA . GLY A 1 83 ? -17.229 10.183 3.060 1.00 53.88 83 GLY A CA 1
ATOM 599 C C . GLY A 1 83 ? -17.866 9.338 4.167 1.00 53.88 83 GLY A C 1
ATOM 600 O O . GLY A 1 83 ? -17.682 8.124 4.197 1.00 53.88 83 GLY A O 1
ATOM 601 N N . TRP A 1 84 ? -18.684 9.944 5.035 1.00 54.06 84 TRP A N 1
ATOM 602 C CA . TRP A 1 84 ? -19.386 9.226 6.106 1.00 54.06 84 TRP A CA 1
ATOM 603 C C . TRP A 1 84 ? -20.645 8.476 5.642 1.00 54.06 84 TRP A C 1
ATOM 605 O O . TRP A 1 84 ? -20.915 7.382 6.140 1.00 54.06 84 TRP A O 1
ATOM 615 N N . ALA A 1 85 ? -21.407 9.006 4.680 1.00 52.69 85 ALA A N 1
ATOM 616 C CA . ALA A 1 85 ? -22.636 8.358 4.207 1.00 52.69 85 ALA A CA 1
ATOM 617 C C . ALA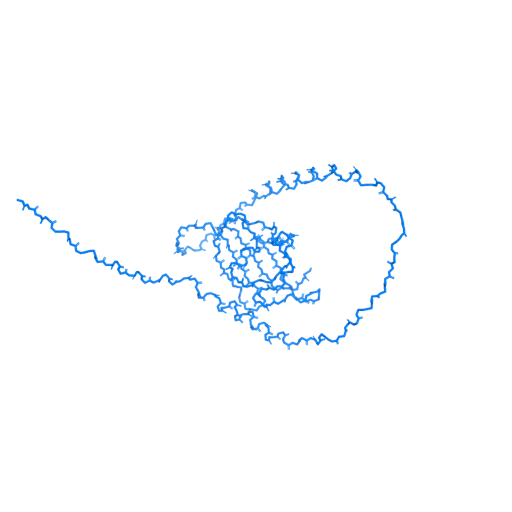 A 1 85 ? -22.374 7.084 3.374 1.00 52.69 85 ALA A C 1
ATOM 619 O O . ALA A 1 85 ? -23.124 6.110 3.471 1.00 52.69 85 ALA A O 1
ATOM 620 N N . ASN A 1 86 ? -21.285 7.045 2.600 1.00 52.03 86 ASN A N 1
ATOM 621 C CA . ASN A 1 86 ? -21.002 5.919 1.703 1.00 52.03 86 ASN A CA 1
ATOM 622 C C . ASN A 1 86 ? -20.308 4.728 2.388 1.00 52.03 86 ASN A C 1
ATOM 624 O O . ASN A 1 86 ? -20.405 3.607 1.892 1.00 52.03 86 ASN A O 1
ATOM 628 N N . VAL A 1 87 ? -19.675 4.932 3.549 1.00 50.72 87 VAL A N 1
ATOM 629 C CA . VAL A 1 87 ? -19.008 3.864 4.323 1.00 50.72 87 VAL A CA 1
ATOM 630 C C . VAL A 1 87 ? -20.003 2.955 5.059 1.00 50.72 87 VAL A C 1
ATOM 632 O O . VAL A 1 87 ? -19.711 1.785 5.279 1.00 50.72 87 VAL A O 1
ATOM 635 N N . ARG A 1 88 ? -21.222 3.424 5.369 1.00 50.16 88 ARG A N 1
ATOM 636 C CA . ARG A 1 88 ? -22.268 2.570 5.973 1.00 50.16 88 ARG A CA 1
ATOM 637 C C . ARG A 1 88 ? -22.988 1.649 4.986 1.00 50.16 88 ARG A C 1
ATOM 639 O O . ARG A 1 88 ? -23.688 0.744 5.430 1.00 50.16 88 ARG A O 1
ATOM 646 N N . SER A 1 89 ? -22.847 1.865 3.679 1.00 45.53 89 SER A N 1
ATOM 647 C CA . SER A 1 89 ? -23.671 1.162 2.682 1.00 45.53 89 SER A CA 1
ATOM 648 C C . SER A 1 89 ? -23.055 -0.127 2.141 1.00 45.53 89 SER A C 1
ATOM 650 O O . SER A 1 89 ? -23.714 -0.836 1.385 1.00 45.53 89 SER A O 1
ATOM 652 N N . GLN A 1 90 ? -21.831 -0.485 2.531 1.00 45.88 90 GLN A N 1
ATOM 653 C CA . GLN A 1 90 ? -21.295 -1.809 2.222 1.00 45.88 90 GLN A CA 1
ATOM 654 C C . GLN A 1 90 ? -21.420 -2.693 3.455 1.00 45.88 90 GLN A C 1
ATOM 656 O O . GLN A 1 90 ? -20.500 -2.835 4.255 1.00 45.88 90 GLN A O 1
ATOM 661 N N . ALA A 1 91 ? -22.611 -3.276 3.599 1.00 49.09 91 ALA A N 1
ATOM 662 C CA . ALA A 1 91 ? -22.770 -4.476 4.399 1.00 49.09 91 ALA A CA 1
ATOM 663 C C . ALA A 1 91 ? -21.737 -5.510 3.910 1.00 49.09 91 ALA A C 1
ATOM 665 O O . ALA A 1 91 ? -21.606 -5.693 2.694 1.00 49.09 91 ALA A O 1
ATOM 666 N N . PRO A 1 92 ? -20.994 -6.173 4.812 1.00 50.97 92 PRO A N 1
ATOM 667 C CA . PRO A 1 92 ? -20.082 -7.230 4.415 1.00 50.97 92 PRO A CA 1
ATOM 668 C C . PRO A 1 92 ? -20.869 -8.266 3.617 1.00 50.97 92 PRO A C 1
ATOM 670 O O . PRO A 1 92 ? -21.939 -8.706 4.046 1.00 50.97 92 PRO A O 1
ATOM 673 N N . ALA A 1 93 ? -20.362 -8.629 2.436 1.00 50.66 93 ALA A N 1
ATOM 674 C CA . ALA A 1 93 ? -20.895 -9.759 1.696 1.00 50.66 93 ALA A CA 1
ATOM 675 C C . ALA A 1 93 ? -20.933 -10.951 2.658 1.00 50.66 93 ALA A C 1
ATOM 677 O O . ALA A 1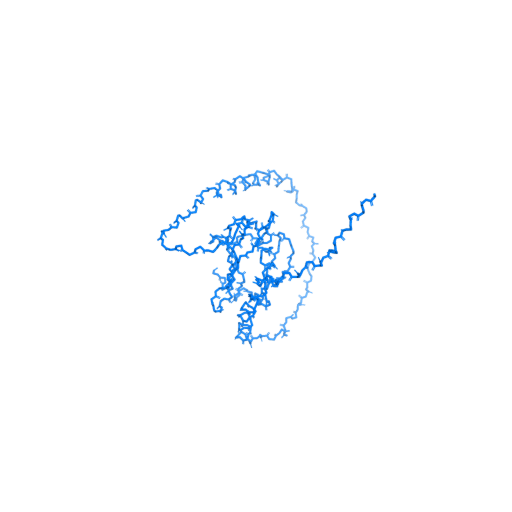 93 ? -19.894 -11.370 3.172 1.00 50.66 93 ALA A O 1
ATOM 678 N N . ALA A 1 94 ? -22.140 -11.434 2.958 1.00 46.50 94 ALA A N 1
ATOM 679 C CA . ALA A 1 94 ? -22.320 -12.572 3.839 1.00 46.50 94 ALA A CA 1
ATOM 680 C C . ALA A 1 94 ? -21.443 -13.729 3.328 1.00 46.50 94 ALA A C 1
ATOM 682 O O . ALA A 1 94 ? -21.485 -14.029 2.127 1.00 46.50 94 ALA A O 1
ATOM 683 N N . PRO A 1 95 ? -20.642 -14.373 4.192 1.00 51.06 95 PRO A N 1
ATOM 684 C CA . PRO A 1 95 ? -19.883 -15.540 3.783 1.00 51.06 95 PRO A CA 1
ATOM 685 C C . PRO A 1 95 ? -20.880 -16.616 3.347 1.00 51.06 95 PRO A C 1
ATOM 687 O O . PRO A 1 95 ? -21.731 -17.049 4.126 1.00 51.06 95 PRO A O 1
ATOM 690 N N . ARG A 1 96 ? -20.809 -17.028 2.076 1.00 46.50 96 ARG A N 1
ATOM 691 C CA . ARG A 1 96 ? -21.472 -18.259 1.635 1.00 46.50 96 ARG A CA 1
ATOM 692 C C . ARG A 1 96 ? -20.796 -19.397 2.397 1.00 46.50 96 ARG A C 1
ATOM 694 O O . ARG A 1 96 ? -19.578 -19.516 2.349 1.00 46.50 96 ARG A O 1
ATOM 701 N N . GLY A 1 97 ? -21.591 -20.120 3.179 1.00 50.62 97 GLY A N 1
ATOM 702 C CA . GLY A 1 97 ? -21.117 -21.059 4.189 1.00 50.62 97 GLY A CA 1
ATOM 703 C C . GLY A 1 97 ? -20.277 -22.226 3.661 1.00 50.62 97 GLY A C 1
ATOM 704 O O . GLY A 1 97 ? -20.406 -22.624 2.504 1.00 50.62 97 GLY A O 1
ATOM 705 N N . GLY A 1 98 ? -19.487 -22.771 4.594 1.00 51.81 98 GLY A N 1
ATOM 706 C CA . GLY A 1 98 ? -18.587 -23.925 4.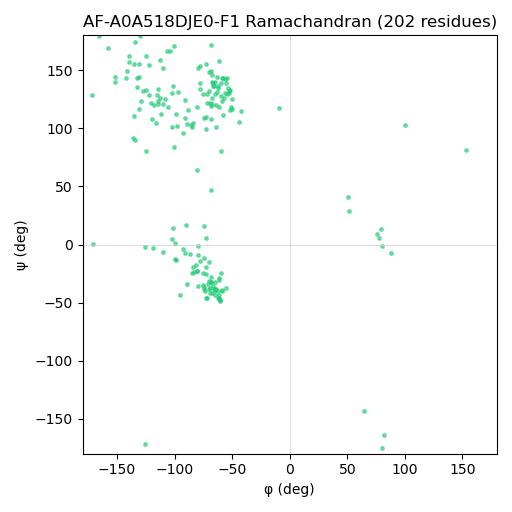471 1.00 51.81 98 GLY A CA 1
ATOM 707 C C . GLY A 1 98 ? -17.139 -23.464 4.270 1.00 51.81 98 GLY A C 1
ATOM 708 O O . GLY A 1 98 ? -16.814 -22.976 3.200 1.00 51.81 98 GLY A O 1
ATOM 709 N N . ASP A 1 99 ? -16.216 -23.472 5.232 1.00 41.50 99 ASP A N 1
ATOM 710 C CA . ASP A 1 99 ? -16.074 -24.308 6.419 1.00 41.50 99 ASP A CA 1
ATOM 711 C C . ASP A 1 99 ? -15.336 -23.544 7.527 1.00 41.50 99 ASP A C 1
ATOM 713 O O . ASP A 1 99 ? -14.379 -22.805 7.294 1.00 41.50 99 ASP A O 1
ATOM 717 N N . THR A 1 100 ? -15.791 -23.721 8.763 1.00 45.09 100 THR A N 1
ATOM 718 C CA . THR A 1 100 ? -15.140 -23.184 9.956 1.00 45.09 100 THR A CA 1
ATOM 719 C C . THR A 1 100 ? -13.967 -24.083 10.346 1.00 45.09 100 THR A C 1
ATOM 721 O O . THR A 1 100 ? -14.180 -25.221 10.751 1.00 45.09 100 THR A O 1
ATOM 724 N N . VAL A 1 101 ? -12.743 -23.551 10.343 1.00 45.28 101 VAL A N 1
ATOM 725 C CA . VAL A 1 101 ? -11.743 -23.952 11.343 1.00 45.28 101 VAL A CA 1
ATOM 726 C C . VAL A 1 101 ? -11.422 -22.721 12.168 1.00 45.28 101 VAL A C 1
ATOM 728 O O . VAL A 1 101 ? -10.760 -21.787 11.723 1.00 45.28 101 VAL A O 1
ATOM 731 N N . ALA A 1 102 ? -11.976 -22.719 13.374 1.00 51.00 102 ALA A N 1
ATOM 732 C CA . ALA A 1 102 ? -11.702 -21.735 14.395 1.00 51.00 102 ALA A CA 1
ATOM 733 C C . ALA A 1 102 ? -10.237 -21.831 14.841 1.00 51.00 102 ALA A C 1
ATOM 735 O O . ALA A 1 102 ? -9.773 -22.897 15.239 1.00 51.00 102 ALA A O 1
ATOM 736 N N . ASN A 1 103 ? -9.553 -20.691 14.855 1.00 41.44 103 ASN A N 1
ATOM 737 C CA . ASN A 1 103 ? -8.457 -20.422 15.777 1.00 41.44 103 ASN A CA 1
ATOM 738 C C . ASN A 1 103 ? -8.664 -18.999 16.320 1.00 41.44 103 ASN A C 1
ATOM 740 O O . ASN A 1 103 ? -8.578 -18.033 15.568 1.00 41.44 103 ASN A O 1
ATOM 744 N N . GLY A 1 104 ? -9.000 -18.884 17.612 1.00 45.38 104 GLY A N 1
ATOM 745 C CA . GLY A 1 104 ? -9.006 -17.607 18.350 1.00 45.38 104 GLY A CA 1
ATOM 746 C C . GLY A 1 104 ? -7.580 -17.059 18.539 1.00 45.38 104 GLY A C 1
ATOM 747 O O . GLY A 1 104 ? -6.629 -17.784 18.240 1.00 45.38 104 GLY A O 1
ATOM 748 N N . PRO A 1 105 ? -7.377 -15.819 19.034 1.00 45.50 105 PRO A N 1
ATOM 749 C CA . PRO A 1 105 ? -7.986 -15.252 20.245 1.00 45.50 105 PRO A CA 1
ATOM 750 C C . PRO A 1 105 ? -8.615 -13.859 20.011 1.00 45.50 105 PRO A C 1
ATOM 752 O O . PRO A 1 105 ? -8.603 -13.372 18.890 1.00 45.50 105 PRO A O 1
ATOM 755 N N . VAL A 1 106 ? -9.202 -13.272 21.070 1.00 42.97 106 VAL A N 1
ATOM 756 C CA . VAL A 1 106 ? -9.782 -11.910 21.194 1.00 42.97 106 VAL A CA 1
ATOM 757 C C . VAL A 1 106 ? -9.477 -11.022 19.990 1.00 42.97 106 VAL A C 1
ATOM 759 O O . VAL A 1 106 ? -8.306 -10.734 19.754 1.00 42.97 106 VAL A O 1
ATOM 762 N N . ALA A 1 107 ? -10.519 -10.591 19.268 1.00 50.94 107 ALA A N 1
ATOM 763 C CA . ALA A 1 107 ? -10.414 -9.655 18.155 1.00 50.94 107 ALA A CA 1
ATOM 764 C C . ALA A 1 107 ? -9.814 -8.330 18.648 1.00 50.94 107 ALA A C 1
ATOM 766 O O . ALA A 1 107 ? -10.520 -7.369 18.941 1.00 50.94 107 ALA A O 1
ATOM 767 N N . LEU A 1 108 ? -8.491 -8.302 18.791 1.00 53.66 108 LEU A N 1
ATOM 768 C CA . LEU A 1 108 ? -7.705 -7.098 18.678 1.00 53.66 108 LEU A CA 1
ATOM 769 C C . LEU A 1 108 ? -8.152 -6.506 17.358 1.00 53.66 108 LEU A C 1
ATOM 771 O O . LEU A 1 108 ? -8.056 -7.173 16.330 1.00 53.66 108 LEU A O 1
ATOM 775 N N . GLU A 1 109 ? -8.725 -5.312 17.423 1.00 83.69 109 GLU A N 1
ATOM 776 C CA . GLU A 1 109 ? -9.015 -4.497 16.258 1.00 83.69 109 GLU A CA 1
ATOM 777 C C . GLU A 1 109 ? -7.770 -4.560 15.369 1.00 83.69 109 GLU A C 1
ATOM 779 O O . GLU A 1 109 ? -6.716 -4.066 15.755 1.00 83.69 109 GLU A O 1
ATOM 784 N N . SER A 1 110 ? -7.832 -5.304 14.267 1.00 90.81 110 SER A N 1
ATOM 785 C CA . SER A 1 110 ? -6.702 -5.571 13.380 1.00 90.81 110 SER A CA 1
ATOM 786 C C . SER A 1 110 ? -7.075 -5.159 11.974 1.00 90.81 110 SER A C 1
ATOM 788 O O . SER A 1 110 ? -8.246 -4.974 11.652 1.00 90.81 110 SER A O 1
ATOM 790 N N . VAL A 1 111 ? -6.067 -4.987 11.139 1.00 94.38 111 VAL A N 1
ATOM 791 C CA . VAL A 1 111 ? -6.222 -4.742 9.713 1.00 94.38 111 VAL A CA 1
ATOM 792 C C . VAL A 1 111 ? -5.381 -5.755 8.957 1.00 94.38 111 VAL A C 1
ATOM 794 O O . VAL A 1 111 ? -4.197 -5.949 9.259 1.00 94.38 111 VAL A O 1
ATOM 797 N N . ALA A 1 112 ? -5.983 -6.380 7.952 1.00 95.31 112 ALA A N 1
ATOM 798 C CA . ALA A 1 112 ? -5.303 -7.328 7.092 1.00 95.31 112 ALA A CA 1
ATOM 799 C C . ALA A 1 112 ? -4.403 -6.562 6.117 1.00 95.31 112 ALA A C 1
ATOM 801 O O . ALA A 1 112 ? -4.831 -5.618 5.453 1.00 95.31 112 ALA A O 1
ATOM 802 N N . LEU A 1 113 ? -3.145 -6.966 6.030 1.00 96.31 113 LEU A N 1
ATOM 803 C CA . LEU A 1 113 ? -2.165 -6.451 5.089 1.00 96.31 113 LEU A CA 1
ATOM 804 C C . LEU A 1 113 ? -1.768 -7.568 4.136 1.00 96.31 113 LEU A C 1
ATOM 806 O O . LEU A 1 113 ? -1.341 -8.634 4.569 1.00 96.31 113 LEU A O 1
ATOM 810 N N . GLU A 1 114 ? -1.839 -7.295 2.847 1.00 96.81 114 GLU A N 1
ATOM 811 C CA . GLU A 1 114 ? -1.388 -8.181 1.788 1.00 96.81 114 GLU A CA 1
ATOM 812 C C . GLU A 1 114 ? -0.333 -7.464 0.947 1.00 96.81 114 GLU A C 1
ATOM 814 O O . GLU A 1 114 ? -0.541 -6.330 0.520 1.00 96.81 114 GLU A O 1
ATOM 819 N N . ILE A 1 115 ? 0.818 -8.102 0.740 1.00 96.25 115 ILE A N 1
ATOM 820 C CA . ILE A 1 115 ? 1.906 -7.573 -0.086 1.00 96.25 115 ILE A CA 1
ATOM 821 C C . ILE A 1 115 ? 2.163 -8.555 -1.224 1.00 96.25 115 ILE A C 1
ATOM 823 O O . ILE A 1 115 ? 2.728 -9.630 -1.017 1.00 96.25 115 ILE A O 1
ATOM 827 N N . ASP A 1 116 ? 1.770 -8.158 -2.425 1.00 95.75 116 ASP A N 1
ATOM 828 C CA . ASP A 1 116 ? 2.026 -8.854 -3.677 1.00 95.75 116 ASP A CA 1
ATOM 829 C C . ASP A 1 116 ? 3.174 -8.162 -4.422 1.00 95.75 116 ASP A C 1
ATOM 831 O O . ASP A 1 116 ? 3.014 -7.120 -5.057 1.00 95.75 116 ASP A O 1
ATOM 835 N N . ALA A 1 117 ? 4.367 -8.742 -4.342 1.00 92.12 117 ALA A N 1
ATOM 836 C CA . ALA A 1 117 ? 5.534 -8.217 -5.043 1.00 92.12 117 ALA A CA 1
ATOM 837 C C . ALA A 1 117 ? 5.565 -8.596 -6.542 1.00 92.12 117 ALA A C 1
ATOM 839 O O . ALA A 1 117 ? 6.499 -8.230 -7.254 1.00 92.12 117 ALA A O 1
ATOM 840 N N . GLY A 1 118 ? 4.583 -9.358 -7.036 1.00 87.44 118 GLY A N 1
ATOM 841 C CA . GLY A 1 118 ? 4.546 -9.869 -8.406 1.00 87.44 118 GLY A CA 1
ATOM 842 C C . GLY A 1 118 ? 5.463 -11.075 -8.655 1.00 87.44 118 GLY A C 1
ATOM 843 O O . GLY A 1 118 ? 5.592 -11.519 -9.797 1.00 87.44 118 GLY A O 1
ATOM 844 N N . ALA A 1 119 ? 6.108 -11.621 -7.617 1.00 81.06 119 ALA A N 1
ATOM 845 C CA . ALA A 1 119 ? 6.799 -12.909 -7.671 1.00 81.06 119 ALA A CA 1
ATOM 846 C C . ALA A 1 119 ? 6.398 -13.792 -6.492 1.00 81.06 119 ALA A C 1
ATOM 848 O O . ALA A 1 119 ? 6.710 -13.493 -5.340 1.00 81.06 119 ALA A O 1
ATOM 849 N N . GLY A 1 120 ? 5.772 -14.923 -6.813 1.00 84.62 120 GLY A N 1
ATOM 850 C CA . GLY A 1 120 ? 5.262 -15.856 -5.817 1.00 84.62 120 GLY A CA 1
ATOM 851 C C . GLY A 1 120 ? 3.914 -15.422 -5.233 1.00 84.62 120 GLY A C 1
ATOM 852 O O . GLY A 1 120 ? 3.305 -14.468 -5.716 1.00 84.62 120 GLY A O 1
ATOM 853 N N . PRO A 1 121 ? 3.413 -16.164 -4.234 1.00 88.56 121 PRO A N 1
ATOM 854 C CA . PRO A 1 121 ? 2.153 -15.839 -3.583 1.00 88.56 121 PRO A CA 1
ATOM 855 C C . PRO A 1 121 ? 2.268 -14.543 -2.758 1.00 88.56 121 PRO A C 1
ATOM 857 O O . PRO A 1 121 ? 3.334 -14.279 -2.190 1.00 88.56 121 PRO A O 1
ATOM 860 N N . PRO A 1 122 ? 1.176 -13.769 -2.626 1.00 91.31 122 PRO A N 1
ATOM 861 C CA . PRO A 1 122 ? 1.143 -12.603 -1.754 1.00 91.31 122 PRO A CA 1
ATOM 862 C C . PRO A 1 122 ? 1.440 -12.964 -0.297 1.00 91.31 122 PRO A C 1
ATOM 864 O O . PRO A 1 122 ? 1.012 -14.000 0.219 1.00 91.31 122 PRO A O 1
ATOM 867 N N . VAL A 1 123 ? 2.153 -12.078 0.395 1.00 92.44 123 VAL A N 1
ATOM 868 C CA . VAL A 1 123 ? 2.408 -12.208 1.830 1.00 92.44 123 VAL A CA 1
ATOM 869 C C . VAL A 1 123 ? 1.268 -11.546 2.589 1.00 92.44 123 VAL A C 1
ATOM 871 O O . VAL A 1 123 ? 1.109 -10.330 2.522 1.00 92.44 123 VAL A O 1
ATOM 874 N N . VAL A 1 124 ? 0.505 -12.337 3.342 1.00 92.81 124 VAL A N 1
ATOM 875 C CA . VAL A 1 124 ? -0.622 -11.860 4.156 1.00 92.81 124 VAL A CA 1
ATOM 876 C C . VAL A 1 124 ? -0.214 -11.761 5.626 1.00 92.81 124 VAL A C 1
ATOM 878 O O . VAL A 1 124 ? 0.443 -12.659 6.158 1.00 92.81 124 VAL A O 1
ATOM 881 N N . ARG A 1 125 ? -0.596 -10.672 6.298 1.00 91.00 125 ARG A N 1
ATOM 882 C CA . ARG A 1 125 ? -0.340 -10.422 7.721 1.00 91.00 125 ARG A CA 1
ATOM 883 C C . ARG A 1 125 ? -1.527 -9.737 8.383 1.00 91.00 125 ARG A C 1
ATOM 885 O O . ARG A 1 125 ? -2.112 -8.829 7.812 1.00 91.00 125 ARG A O 1
ATOM 892 N N . GLU A 1 126 ? -1.792 -10.100 9.629 1.00 92.81 126 GLU A N 1
ATOM 893 C CA . GLU A 1 126 ? -2.676 -9.332 10.506 1.00 92.81 126 GLU A CA 1
ATOM 894 C C . GLU A 1 126 ? -1.847 -8.315 11.289 1.00 92.81 126 GLU A C 1
ATOM 896 O O . GLU A 1 126 ? -0.868 -8.676 11.952 1.00 92.81 126 GLU A O 1
ATOM 901 N N . ILE A 1 127 ? -2.213 -7.039 11.184 1.00 92.75 127 ILE A N 1
ATOM 902 C CA . ILE A 1 127 ? -1.533 -5.937 11.866 1.00 92.75 127 ILE A CA 1
ATOM 903 C C . ILE A 1 127 ? -2.490 -5.354 12.909 1.00 92.75 127 ILE A C 1
ATOM 905 O O . ILE A 1 127 ? -3.605 -4.981 12.543 1.00 92.75 127 ILE A O 1
ATOM 909 N N . PRO A 1 128 ? -2.091 -5.244 14.190 1.00 93.25 128 PRO A N 1
ATOM 910 C CA . PRO A 1 128 ? -2.910 -4.584 15.201 1.00 93.25 128 PRO A CA 1
ATOM 911 C C . PRO A 1 128 ? -3.233 -3.149 14.783 1.00 93.25 128 PRO A C 1
ATOM 913 O O . PRO A 1 128 ? -2.336 -2.361 14.480 1.00 93.25 128 PRO A O 1
ATOM 916 N N . TRP A 1 129 ? -4.514 -2.811 14.762 1.00 92.88 129 TRP A N 1
ATOM 917 C CA . TRP A 1 129 ? -5.002 -1.479 14.455 1.00 92.88 129 TRP A CA 1
ATOM 918 C C . TRP A 1 129 ? -4.841 -0.553 15.663 1.00 92.88 129 TRP A C 1
ATOM 920 O O . TRP A 1 129 ? -4.832 -0.966 16.822 1.00 92.88 129 TRP A O 1
ATOM 930 N N . ARG A 1 130 ? -4.715 0.742 15.376 1.00 92.94 130 ARG A N 1
ATOM 931 C CA . ARG A 1 130 ? -4.757 1.816 16.366 1.00 92.94 130 ARG A CA 1
ATOM 932 C C . ARG A 1 130 ? -5.512 2.997 15.781 1.00 92.94 130 ARG A C 1
ATOM 934 O O . ARG A 1 130 ? -5.425 3.249 14.578 1.00 92.94 130 ARG A O 1
ATOM 941 N N . ALA A 1 131 ? -6.178 3.761 16.640 1.00 90.12 131 ALA A N 1
ATOM 942 C CA . ALA A 1 131 ? -6.873 4.972 16.228 1.00 90.12 131 ALA A CA 1
ATOM 943 C C . ALA A 1 131 ? -5.948 5.912 15.434 1.00 90.12 131 ALA A C 1
ATOM 945 O O . ALA A 1 131 ? -4.809 6.176 15.830 1.00 90.12 131 ALA A O 1
ATOM 946 N N . GLY A 1 132 ? -6.447 6.394 14.293 1.00 89.38 132 GLY A N 1
ATOM 947 C CA . GLY A 1 132 ? -5.706 7.271 13.384 1.00 89.38 132 GLY A CA 1
ATOM 948 C C . GLY A 1 132 ? -4.642 6.574 12.528 1.00 89.38 132 GLY A C 1
ATOM 949 O O . GLY A 1 132 ? -3.857 7.267 11.888 1.00 89.38 132 GLY A O 1
ATOM 950 N N . MET A 1 133 ? -4.582 5.236 12.509 1.00 93.19 133 MET A N 1
ATOM 951 C CA . MET A 1 133 ? -3.694 4.496 11.610 1.00 93.19 133 MET A CA 1
ATOM 952 C C . MET A 1 133 ? -4.052 4.752 10.145 1.00 93.19 133 MET A C 1
ATOM 954 O O . MET A 1 133 ? -5.219 4.694 9.758 1.00 93.19 133 MET A O 1
ATOM 958 N N . THR A 1 134 ? -3.025 4.968 9.328 1.00 96.94 134 THR A N 1
ATOM 959 C CA . THR A 1 134 ? -3.148 5.077 7.872 1.00 96.94 134 THR A CA 1
ATOM 960 C C . THR A 1 134 ? -2.663 3.816 7.153 1.00 96.94 134 THR A C 1
ATOM 962 O O . THR A 1 134 ? -1.963 2.985 7.739 1.00 96.94 134 THR A O 1
ATOM 965 N N . ALA A 1 135 ? -2.977 3.684 5.861 1.00 96.44 135 ALA A N 1
ATOM 966 C CA . ALA A 1 135 ? -2.470 2.593 5.022 1.00 96.44 135 ALA A CA 1
ATOM 967 C C . ALA A 1 135 ? -0.930 2.513 5.033 1.00 96.44 135 ALA A C 1
ATOM 969 O O . ALA A 1 135 ? -0.351 1.426 5.087 1.00 96.44 135 ALA A O 1
ATOM 970 N N . LEU A 1 136 ? -0.249 3.663 5.051 1.00 96.50 136 LEU A N 1
ATOM 971 C CA . LEU A 1 136 ? 1.208 3.712 5.161 1.00 96.50 136 LEU A CA 1
ATOM 972 C C . LEU A 1 136 ? 1.710 3.288 6.551 1.00 96.50 136 LEU A C 1
ATOM 974 O O . LEU A 1 136 ? 2.744 2.627 6.649 1.00 96.50 136 LEU A O 1
ATOM 978 N N . ASP A 1 137 ? 1.008 3.654 7.625 1.00 95.88 137 ASP A N 1
ATOM 979 C CA . ASP A 1 137 ? 1.384 3.249 8.987 1.00 95.88 137 ASP A CA 1
ATOM 980 C C . ASP A 1 137 ? 1.261 1.740 9.194 1.00 95.88 137 ASP A C 1
ATOM 982 O O . ASP A 1 137 ? 2.107 1.137 9.857 1.00 95.88 137 ASP A O 1
ATOM 986 N N . GLN A 1 138 ? 0.226 1.124 8.620 1.00 95.69 138 GLN A N 1
ATOM 987 C CA . GLN A 1 138 ? 0.073 -0.328 8.613 1.00 95.69 138 GLN A CA 1
ATOM 988 C C . GLN A 1 138 ? 1.259 -0.989 7.899 1.00 95.69 138 GLN A C 1
ATOM 990 O O . GLN A 1 138 ? 1.885 -1.899 8.445 1.00 95.69 138 GLN A O 1
ATOM 995 N N . LEU A 1 139 ? 1.615 -0.499 6.706 1.00 96.31 139 LEU A N 1
ATOM 996 C CA . LEU A 1 139 ? 2.720 -1.049 5.924 1.00 96.31 139 LEU A CA 1
ATOM 997 C C . LEU A 1 139 ? 4.066 -0.937 6.663 1.00 96.31 139 LEU A C 1
ATOM 999 O O . LEU A 1 139 ? 4.827 -1.905 6.714 1.00 96.31 139 LEU A O 1
ATOM 1003 N N . LYS A 1 140 ? 4.342 0.211 7.295 1.00 95.12 140 LYS A N 1
ATOM 1004 C CA . LYS A 1 140 ? 5.569 0.448 8.080 1.00 95.12 140 LYS A CA 1
ATOM 1005 C C . LYS A 1 140 ? 5.728 -0.495 9.273 1.00 95.12 140 LYS A C 1
ATOM 1007 O O . LYS A 1 140 ? 6.852 -0.781 9.670 1.00 95.12 140 LYS A O 1
ATOM 1012 N N . GLN A 1 141 ? 4.632 -0.981 9.855 1.00 93.62 141 GLN A N 1
ATOM 1013 C CA . GLN A 1 141 ? 4.704 -1.976 10.932 1.00 93.62 141 GLN A CA 1
ATOM 1014 C C . GLN A 1 141 ? 5.097 -3.363 10.427 1.00 93.62 141 GLN A C 1
ATOM 1016 O O . GLN A 1 141 ? 5.640 -4.176 11.177 1.00 93.62 141 GLN A O 1
ATOM 1021 N N . ALA A 1 142 ? 4.822 -3.653 9.159 1.00 91.19 142 ALA A N 1
ATOM 1022 C CA . ALA A 1 142 ? 5.068 -4.966 8.599 1.00 91.19 142 ALA A CA 1
ATOM 1023 C C . ALA A 1 142 ? 6.470 -5.120 8.009 1.00 91.19 142 ALA A C 1
ATOM 1025 O O . ALA A 1 142 ? 7.021 -6.224 8.038 1.00 91.19 142 ALA A O 1
ATOM 1026 N N . THR A 1 143 ? 7.027 -4.050 7.441 1.00 93.25 143 THR A N 1
ATOM 1027 C CA . THR A 1 143 ? 8.262 -4.108 6.656 1.00 93.25 143 THR A CA 1
ATOM 1028 C C . THR A 1 143 ? 8.963 -2.751 6.581 1.00 93.25 143 THR A C 1
ATOM 1030 O O . THR A 1 143 ? 8.409 -1.723 6.962 1.00 93.25 143 THR A O 1
ATOM 1033 N N . GLN A 1 144 ? 10.197 -2.749 6.077 1.00 93.00 144 GLN A N 1
ATOM 1034 C CA . GLN A 1 144 ? 10.933 -1.523 5.790 1.00 93.00 144 GLN A CA 1
ATOM 1035 C C . GLN A 1 144 ? 10.302 -0.807 4.596 1.00 93.00 144 GLN A C 1
ATOM 1037 O O . GLN A 1 144 ? 10.048 -1.415 3.556 1.00 93.00 144 GLN A O 1
ATOM 1042 N N . VAL A 1 145 ? 10.077 0.493 4.749 1.00 94.56 145 VAL A N 1
ATOM 1043 C CA . VAL A 1 145 ? 9.425 1.336 3.749 1.00 94.56 145 VAL A CA 1
ATOM 1044 C C . VAL A 1 145 ? 10.241 2.600 3.557 1.00 94.56 145 VAL A C 1
ATOM 1046 O O . VAL A 1 145 ? 10.634 3.236 4.534 1.00 94.56 145 VAL A O 1
ATOM 1049 N N . GLU A 1 146 ? 10.445 2.991 2.304 1.00 95.19 146 GLU A N 1
ATOM 1050 C CA . GLU A 1 146 ? 11.113 4.241 1.955 1.00 95.19 146 GLU A CA 1
ATOM 1051 C C . GLU A 1 146 ? 10.116 5.162 1.263 1.00 95.19 146 GLU A C 1
ATOM 1053 O O . GLU A 1 146 ? 9.366 4.743 0.379 1.00 95.19 146 GLU A O 1
ATOM 1058 N N . VAL A 1 147 ? 10.091 6.424 1.686 1.00 95.25 147 VAL A N 1
ATOM 1059 C CA . VAL A 1 147 ? 9.163 7.440 1.183 1.00 95.25 147 VAL A CA 1
ATOM 1060 C C . VAL A 1 147 ? 9.925 8.706 0.813 1.00 95.25 147 VAL A C 1
ATOM 1062 O O . VAL A 1 147 ? 10.895 9.052 1.483 1.00 95.25 147 VAL A O 1
ATOM 1065 N N . LEU A 1 148 ? 9.492 9.398 -0.242 1.00 86.75 148 LEU A N 1
ATOM 1066 C CA . LEU A 1 148 ? 10.088 10.681 -0.648 1.00 86.75 148 LEU A CA 1
ATOM 1067 C C . LEU A 1 148 ? 9.568 11.864 0.188 1.00 86.75 148 LEU A C 1
ATOM 1069 O O . LEU A 1 148 ? 10.250 12.872 0.325 1.00 86.75 148 LEU A O 1
ATOM 1073 N N . HIS A 1 149 ? 8.387 11.721 0.793 1.00 83.31 149 HIS A N 1
ATOM 1074 C CA . HIS A 1 149 ? 7.758 12.725 1.655 1.00 83.31 149 HIS A CA 1
ATOM 1075 C C . HIS A 1 149 ? 7.095 12.035 2.857 1.00 83.31 149 HIS A C 1
ATOM 1077 O O . HIS A 1 149 ? 6.776 10.846 2.794 1.00 83.31 149 HIS A O 1
ATOM 1083 N N . GLY A 1 150 ? 6.896 12.760 3.961 1.00 84.25 150 GLY A N 1
ATOM 1084 C CA . GLY A 1 150 ? 6.262 12.243 5.181 1.00 84.25 150 GLY A CA 1
ATOM 1085 C C . GLY A 1 150 ? 4.792 12.650 5.336 1.00 84.25 150 GLY A C 1
ATOM 1086 O O . GLY A 1 150 ? 4.293 13.514 4.623 1.00 84.25 150 GLY A O 1
ATOM 1087 N N . GLY A 1 151 ? 4.108 12.053 6.317 1.00 87.06 151 GLY A N 1
ATOM 1088 C CA . GLY A 1 151 ? 2.737 12.429 6.685 1.00 87.06 151 GLY A CA 1
ATOM 1089 C C . GLY A 1 151 ? 1.706 12.176 5.580 1.00 87.06 151 GLY A C 1
ATOM 1090 O O . GLY A 1 151 ? 1.798 11.188 4.855 1.00 87.06 151 GLY A O 1
ATOM 1091 N N . SER A 1 152 ? 0.728 13.074 5.454 1.00 87.00 152 SER A N 1
ATOM 1092 C CA . SER A 1 152 ? -0.405 12.947 4.525 1.00 87.00 152 SER A CA 1
ATOM 1093 C C . SER A 1 152 ? -0.045 13.096 3.044 1.00 87.00 152 SER A C 1
ATOM 1095 O O . SER A 1 152 ? -0.836 12.714 2.191 1.00 87.00 152 SER A O 1
ATOM 1097 N N . SER A 1 153 ? 1.136 13.622 2.714 1.00 88.00 153 SER A N 1
ATOM 1098 C CA . SER A 1 153 ? 1.631 13.733 1.335 1.00 88.00 153 SER A CA 1
ATOM 1099 C C . SER A 1 153 ? 2.659 12.656 0.986 1.00 88.00 153 SER A C 1
ATOM 1101 O O . SER A 1 153 ? 3.360 12.766 -0.021 1.00 88.00 153 SER A O 1
ATOM 1103 N N . ALA A 1 154 ? 2.777 11.613 1.811 1.00 90.06 154 ALA A N 1
ATOM 1104 C CA . ALA A 1 154 ? 3.799 10.602 1.629 1.00 90.06 154 ALA A CA 1
ATOM 1105 C C . ALA A 1 154 ? 3.678 9.898 0.274 1.00 90.06 154 ALA A C 1
ATOM 1107 O O . ALA A 1 154 ? 2.625 9.367 -0.087 1.00 90.06 154 ALA A O 1
ATOM 1108 N N . PHE A 1 155 ? 4.793 9.869 -0.450 1.00 90.38 155 PHE A N 1
ATOM 1109 C CA . PHE A 1 155 ? 4.935 9.108 -1.680 1.00 90.38 155 PHE A CA 1
ATOM 1110 C C . PHE A 1 155 ? 5.800 7.886 -1.405 1.00 90.38 155 PHE A C 1
ATOM 1112 O O . PHE A 1 155 ? 6.960 8.028 -1.004 1.00 90.38 155 PHE A O 1
ATOM 1119 N N . LEU A 1 156 ? 5.228 6.700 -1.596 1.00 94.62 156 LEU A N 1
ATOM 1120 C CA . LEU A 1 156 ? 5.938 5.442 -1.433 1.00 94.62 156 LEU A CA 1
ATOM 1121 C C . LEU A 1 156 ? 6.971 5.279 -2.551 1.00 94.62 156 LEU A C 1
ATOM 1123 O O . LEU A 1 156 ? 6.606 5.254 -3.721 1.00 94.62 156 LEU A O 1
ATOM 1127 N N . ARG A 1 157 ? 8.246 5.125 -2.182 1.00 94.25 157 ARG A N 1
ATOM 1128 C CA . ARG A 1 157 ? 9.337 4.824 -3.117 1.00 94.25 157 ARG A CA 1
ATOM 1129 C C . ARG A 1 157 ? 9.635 3.331 -3.192 1.00 94.25 157 ARG A C 1
ATOM 1131 O O . ARG A 1 157 ? 9.861 2.819 -4.283 1.00 94.25 157 ARG A O 1
ATOM 1138 N N . SER A 1 158 ? 9.664 2.661 -2.039 1.00 94.19 158 SER A N 1
ATOM 1139 C CA . SER A 1 158 ? 10.175 1.293 -1.931 1.00 94.19 158 SER A CA 1
ATOM 1140 C C . SER A 1 158 ? 9.524 0.521 -0.791 1.00 94.19 158 SER A C 1
ATOM 1142 O O . SER A 1 158 ? 9.281 1.081 0.283 1.00 94.19 158 SER A O 1
ATOM 1144 N N . ILE A 1 159 ? 9.312 -0.781 -1.001 1.00 95.44 159 ILE A N 1
ATOM 1145 C CA . ILE A 1 159 ? 8.905 -1.742 0.034 1.00 95.44 159 ILE A CA 1
ATOM 1146 C C . ILE A 1 159 ? 9.963 -2.838 0.119 1.00 95.44 159 ILE A C 1
ATOM 1148 O O . ILE A 1 159 ? 10.269 -3.500 -0.870 1.00 95.44 159 ILE A O 1
ATOM 1152 N N . GLY A 1 160 ? 10.553 -3.015 1.304 1.00 91.06 160 GLY A N 1
ATOM 1153 C CA . GLY A 1 160 ? 11.638 -3.966 1.567 1.0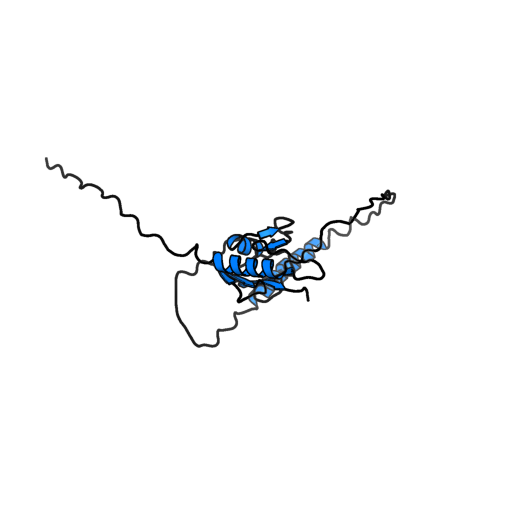0 91.06 160 GLY A CA 1
ATOM 1154 C C . GLY A 1 160 ? 12.815 -3.851 0.589 1.00 91.06 160 GLY A C 1
ATOM 1155 O O . GLY A 1 160 ? 13.503 -4.839 0.317 1.00 91.06 160 GLY A O 1
ATOM 1156 N N . GLY A 1 161 ? 13.039 -2.646 0.056 1.00 90.50 161 GLY A N 1
ATOM 1157 C CA . GLY A 1 161 ? 14.094 -2.308 -0.895 1.00 90.50 161 GLY A CA 1
ATOM 1158 C C . GLY A 1 161 ? 13.813 -2.697 -2.354 1.00 90.50 161 GLY A C 1
ATOM 1159 O O . GLY A 1 161 ? 14.754 -2.731 -3.144 1.00 90.50 161 GLY A O 1
ATOM 1160 N N . LEU A 1 162 ? 12.571 -3.043 -2.710 1.00 92.50 162 LEU A N 1
ATOM 1161 C CA . LEU A 1 162 ? 12.132 -3.100 -4.106 1.00 92.50 162 LEU A CA 1
ATOM 1162 C C . LEU A 1 162 ? 11.554 -1.739 -4.500 1.00 92.50 162 LEU A C 1
ATOM 1164 O O . LEU A 1 162 ? 10.484 -1.359 -4.020 1.00 92.50 162 LEU A O 1
ATOM 1168 N N . ASP A 1 163 ? 12.284 -1.018 -5.345 1.00 94.44 163 ASP A N 1
ATOM 1169 C CA . ASP A 1 163 ? 11.942 0.331 -5.788 1.00 94.44 163 ASP A CA 1
ATOM 1170 C C . ASP A 1 163 ? 10.886 0.351 -6.897 1.00 94.44 163 ASP A C 1
ATOM 1172 O O . ASP A 1 163 ? 10.798 -0.553 -7.729 1.00 94.44 163 ASP A O 1
ATOM 1176 N N . ASN A 1 164 ? 10.126 1.444 -6.931 1.00 93.88 164 ASN A N 1
ATOM 1177 C CA . ASN A 1 164 ? 9.354 1.849 -8.101 1.00 93.88 164 ASN A CA 1
ATOM 1178 C C . ASN A 1 164 ? 10.257 2.010 -9.335 1.00 93.88 164 ASN A C 1
ATOM 1180 O O . ASN A 1 164 ? 11.366 2.533 -9.237 1.00 93.88 164 ASN A O 1
ATOM 1184 N N . GLN A 1 165 ? 9.752 1.615 -10.503 1.00 93.12 165 GLN A N 1
ATOM 1185 C CA . GLN A 1 165 ? 10.481 1.655 -11.778 1.00 93.12 165 GLN A CA 1
ATOM 1186 C C . GLN A 1 165 ? 10.120 2.877 -12.641 1.00 93.12 165 GLN A C 1
ATOM 1188 O O . GLN A 1 165 ? 10.640 3.036 -13.743 1.00 93.12 165 GLN A O 1
ATOM 1193 N N . GLY A 1 166 ? 9.239 3.755 -12.155 1.00 88.56 166 GLY A N 1
ATOM 1194 C CA . GLY A 1 166 ? 8.857 4.980 -12.854 1.00 88.56 166 GLY A CA 1
ATOM 1195 C C . GLY A 1 166 ? 7.793 4.750 -13.930 1.00 88.56 166 GLY A C 1
ATOM 1196 O O . GLY A 1 166 ? 7.094 3.739 -13.927 1.00 88.56 166 GLY A O 1
ATOM 1197 N N . ALA A 1 167 ? 7.634 5.722 -14.832 1.00 85.75 167 ALA A N 1
ATOM 1198 C CA . ALA A 1 167 ? 6.466 5.827 -15.715 1.00 85.75 167 ALA A CA 1
ATOM 1199 C C . ALA A 1 167 ? 6.261 4.638 -16.673 1.00 85.75 167 ALA A C 1
ATOM 1201 O O . ALA A 1 167 ? 5.127 4.332 -17.021 1.00 85.75 167 ALA A O 1
ATOM 1202 N N . ALA A 1 168 ? 7.338 3.972 -17.097 1.00 85.50 168 ALA A N 1
ATOM 1203 C CA . ALA A 1 168 ? 7.285 2.851 -18.043 1.00 85.50 168 ALA A CA 1
ATOM 1204 C C . ALA A 1 168 ? 7.431 1.474 -17.370 1.00 85.50 168 ALA A C 1
ATOM 1206 O O . ALA A 1 168 ? 7.538 0.458 -18.055 1.00 85.50 168 ALA A O 1
ATOM 1207 N N . GLY A 1 169 ? 7.485 1.437 -16.037 1.00 90.56 169 GLY A N 1
ATOM 1208 C CA . GLY A 1 169 ? 7.773 0.229 -15.279 1.00 90.56 169 GLY A CA 1
ATOM 1209 C C . GLY A 1 169 ? 6.718 -0.089 -14.228 1.00 90.56 169 GLY A C 1
ATOM 1210 O O . GLY A 1 169 ? 5.645 0.511 -14.157 1.00 90.56 169 GLY A O 1
ATOM 1211 N N . ARG A 1 170 ? 7.025 -1.088 -13.403 1.00 93.75 170 ARG A N 1
ATOM 1212 C CA . ARG A 1 170 ? 6.178 -1.477 -12.279 1.00 93.75 170 ARG A CA 1
ATOM 1213 C C . ARG A 1 170 ? 6.357 -0.515 -11.118 1.00 93.75 170 ARG A C 1
ATOM 1215 O O . ARG A 1 170 ? 7.473 -0.132 -10.773 1.00 93.75 170 ARG A O 1
ATOM 1222 N N . ASN A 1 171 ? 5.248 -0.170 -10.486 1.00 94.62 171 ASN A N 1
ATOM 1223 C CA . ASN A 1 171 ? 5.221 0.674 -9.307 1.00 94.62 171 ASN A CA 1
ATOM 1224 C C . ASN A 1 171 ? 4.360 0.024 -8.227 1.00 94.62 171 ASN A C 1
ATOM 1226 O O . ASN A 1 171 ? 3.464 -0.780 -8.503 1.00 94.62 171 ASN A O 1
ATOM 1230 N N . TRP A 1 172 ? 4.639 0.387 -6.982 1.00 95.56 172 TRP A N 1
ATOM 1231 C CA . TRP A 1 172 ? 3.810 0.024 -5.853 1.00 95.56 172 TRP A CA 1
ATOM 1232 C C . TRP A 1 172 ? 2.508 0.806 -5.883 1.00 95.56 172 TRP A C 1
ATOM 1234 O O . TRP A 1 172 ? 2.481 2.035 -5.838 1.00 95.56 172 TRP A O 1
ATOM 1244 N N . GLN A 1 173 ? 1.426 0.051 -5.927 1.00 95.06 173 GLN A N 1
ATOM 1245 C CA . GLN A 1 173 ? 0.058 0.530 -5.918 1.00 95.06 173 GLN A CA 1
ATOM 1246 C C . GLN A 1 173 ? -0.655 -0.092 -4.721 1.00 95.06 173 GLN A C 1
ATOM 1248 O O . GLN A 1 173 ? -0.249 -1.163 -4.258 1.00 95.06 173 GLN A O 1
ATOM 1253 N N . PHE A 1 174 ? -1.704 0.553 -4.213 1.00 96.31 174 PHE A N 1
ATOM 1254 C CA . PHE A 1 174 ? -2.450 0.005 -3.086 1.00 96.31 174 PHE A CA 1
ATOM 1255 C C . PHE A 1 174 ? -3.960 0.080 -3.261 1.00 96.31 174 PHE A C 1
ATOM 1257 O O . PHE A 1 174 ? -4.487 0.929 -3.979 1.00 96.31 174 PHE A O 1
ATOM 1264 N N . TRP A 1 175 ? -4.642 -0.827 -2.568 1.00 97.38 175 TRP A N 1
ATOM 1265 C CA . TRP A 1 175 ? -6.090 -0.912 -2.504 1.00 97.38 175 TRP A CA 1
ATOM 1266 C C . TRP A 1 175 ? -6.525 -1.078 -1.059 1.00 97.38 175 TRP A C 1
ATOM 1268 O O . TRP A 1 175 ? -5.887 -1.809 -0.306 1.00 97.38 175 TRP A O 1
ATOM 1278 N N . VAL A 1 176 ? -7.647 -0.466 -0.699 1.00 96.38 176 VAL A N 1
ATOM 1279 C CA . VAL A 1 176 ? -8.327 -0.699 0.578 1.00 96.38 176 VAL A CA 1
ATOM 1280 C C . VAL A 1 176 ? -9.673 -1.337 0.275 1.00 96.38 176 VAL A C 1
ATOM 1282 O O . VAL A 1 176 ? -10.473 -0.783 -0.478 1.00 96.38 176 VAL A O 1
ATOM 1285 N N . ASN A 1 177 ? -9.906 -2.534 0.809 1.00 95.31 177 ASN A N 1
ATOM 1286 C CA . ASN A 1 177 ? -11.114 -3.329 0.578 1.00 95.31 177 ASN A CA 1
ATOM 1287 C C . ASN A 1 177 ? -11.448 -3.480 -0.922 1.00 95.31 177 ASN A C 1
ATOM 1289 O O . ASN A 1 177 ? -12.597 -3.364 -1.340 1.00 95.31 177 ASN A O 1
ATOM 1293 N N . GLY A 1 178 ? -10.416 -3.690 -1.749 1.00 93.50 178 GLY A N 1
ATOM 1294 C CA . GLY A 1 178 ? -10.542 -3.857 -3.202 1.00 93.50 178 GLY A CA 1
ATOM 1295 C C . GLY A 1 178 ? -10.702 -2.559 -4.002 1.00 93.50 178 GLY A C 1
ATOM 1296 O O . GLY A 1 178 ? -10.760 -2.613 -5.228 1.00 93.50 178 GLY A O 1
ATOM 1297 N N . ARG A 1 179 ? -10.736 -1.388 -3.355 1.00 93.75 179 ARG A N 1
ATOM 1298 C CA . ARG A 1 179 ? -10.800 -0.086 -4.033 1.00 93.75 179 ARG A CA 1
ATOM 1299 C C . ARG A 1 179 ? -9.418 0.532 -4.154 1.00 93.75 179 ARG A C 1
ATOM 1301 O O . ARG A 1 179 ? -8.701 0.594 -3.161 1.00 93.75 179 ARG A O 1
ATOM 1308 N N . PHE A 1 180 ? -9.072 0.994 -5.353 1.00 94.12 180 PHE A N 1
ATOM 1309 C CA . PHE A 1 180 ? -7.786 1.635 -5.616 1.00 94.12 180 PHE A CA 1
ATOM 1310 C C . PHE A 1 180 ? -7.604 2.885 -4.748 1.00 94.12 180 PHE A C 1
ATOM 1312 O O . PHE A 1 180 ? -8.546 3.652 -4.537 1.00 94.12 180 PHE A O 1
ATOM 1319 N N . GLY A 1 181 ? -6.395 3.068 -4.224 1.00 91.19 181 GLY A N 1
ATOM 1320 C CA . GLY A 1 181 ? -6.029 4.225 -3.422 1.00 91.19 181 GLY A CA 1
ATOM 1321 C C . GLY A 1 181 ? -5.881 5.485 -4.271 1.00 91.19 181 GLY A C 1
ATOM 1322 O O . GLY A 1 181 ? -4.843 5.702 -4.883 1.00 91.19 181 GLY A O 1
ATOM 1323 N N . GLU A 1 182 ? -6.905 6.338 -4.281 1.00 88.00 182 GLU A N 1
ATOM 1324 C CA . GLU A 1 182 ? -6.886 7.627 -5.001 1.00 88.00 182 GLU A CA 1
ATOM 1325 C C . GLU A 1 182 ? -6.165 8.745 -4.225 1.00 88.00 182 GLU A C 1
ATOM 1327 O O . GLU A 1 182 ? -5.783 9.767 -4.792 1.00 88.00 182 GLU A O 1
ATOM 1332 N N . ALA A 1 183 ? -5.972 8.559 -2.918 1.00 90.88 183 ALA A N 1
ATOM 1333 C CA . ALA A 1 183 ? -5.240 9.475 -2.051 1.00 90.88 183 ALA A CA 1
ATOM 1334 C C . ALA A 1 183 ? -3.874 8.892 -1.668 1.00 90.88 183 ALA A C 1
ATOM 1336 O O . ALA A 1 183 ? -3.625 7.694 -1.800 1.00 90.88 183 ALA A O 1
ATOM 1337 N N . SER A 1 184 ? -2.986 9.728 -1.120 1.00 92.00 184 SER A N 1
ATOM 1338 C CA . SER A 1 184 ? -1.748 9.227 -0.516 1.00 92.00 184 SER A CA 1
ATOM 1339 C C . SER A 1 184 ? -2.063 8.181 0.558 1.00 92.00 184 SER A C 1
ATOM 1341 O O . SER A 1 184 ? -2.954 8.363 1.396 1.00 92.00 184 SER A O 1
ATOM 1343 N N . ALA A 1 185 ? -1.276 7.107 0.598 1.00 93.81 185 ALA A N 1
ATOM 1344 C CA . ALA A 1 185 ? -1.374 6.096 1.645 1.00 93.81 185 ALA A CA 1
ATOM 1345 C C . ALA A 1 185 ? -1.128 6.667 3.053 1.00 93.81 185 ALA A C 1
ATOM 1347 O O . ALA A 1 185 ? -1.619 6.107 4.029 1.00 93.81 185 ALA A O 1
ATOM 1348 N N . GLY A 1 186 ? -0.402 7.787 3.168 1.00 93.31 186 GLY A N 1
ATOM 1349 C CA . GLY A 1 186 ? -0.215 8.507 4.430 1.00 93.31 186 GLY A CA 1
ATOM 1350 C C . GLY A 1 186 ? -1.396 9.401 4.828 1.00 93.31 186 GLY A C 1
ATOM 1351 O O . GLY A 1 186 ? -1.414 9.921 5.937 1.00 93.31 186 GLY A O 1
ATOM 1352 N N . ALA A 1 187 ? -2.379 9.589 3.943 1.00 93.38 187 ALA A N 1
ATOM 1353 C CA . ALA A 1 187 ? -3.633 10.298 4.209 1.00 93.38 187 ALA A CA 1
ATOM 1354 C C . ALA A 1 187 ? -4.855 9.372 4.236 1.00 93.38 187 ALA A C 1
ATOM 1356 O O . ALA A 1 187 ? -5.949 9.831 4.546 1.00 93.38 187 ALA A O 1
ATOM 1357 N N . THR A 1 188 ? -4.690 8.094 3.892 1.00 95.50 188 THR A N 1
ATOM 1358 C CA . THR A 1 188 ? -5.793 7.132 3.811 1.00 95.50 188 THR A CA 1
ATOM 1359 C C . THR A 1 188 ? -5.981 6.468 5.174 1.00 95.50 188 THR A C 1
ATOM 1361 O O . THR A 1 188 ? -5.151 5.625 5.528 1.00 95.50 188 THR A O 1
ATOM 1364 N N . PRO A 1 189 ? -7.006 6.841 5.965 1.00 94.69 189 PRO A N 1
ATOM 1365 C CA . PRO A 1 189 ? -7.248 6.230 7.264 1.00 94.69 189 PRO A CA 1
ATOM 1366 C C . PRO A 1 189 ? -7.746 4.794 7.094 1.00 94.69 189 PRO A C 1
ATOM 1368 O O . PRO A 1 189 ? -8.449 4.488 6.133 1.00 94.69 189 PRO A O 1
ATOM 1371 N N . LEU A 1 190 ? -7.411 3.940 8.056 1.00 94.06 190 LEU A N 1
ATOM 1372 C CA . LEU A 1 190 ? -7.936 2.582 8.157 1.00 94.06 190 LEU A CA 1
ATOM 1373 C C . LEU A 1 190 ? -8.871 2.452 9.355 1.00 94.06 190 LEU A C 1
ATOM 1375 O O . LEU A 1 190 ? -8.693 3.125 10.375 1.00 94.06 190 LEU A O 1
ATOM 1379 N N . ALA A 1 191 ? -9.816 1.531 9.249 1.00 93.56 191 ALA A N 1
ATOM 1380 C CA . ALA A 1 191 ? -10.681 1.068 10.320 1.00 93.56 191 ALA A CA 1
ATOM 1381 C C . ALA A 1 191 ? -10.367 -0.397 10.679 1.00 93.56 191 ALA A C 1
ATOM 1383 O O . ALA A 1 191 ? -9.813 -1.129 9.857 1.00 93.56 191 ALA A O 1
ATOM 1384 N N . PRO A 1 192 ? -10.733 -0.857 11.888 1.00 93.25 192 PRO A N 1
ATOM 1385 C CA . PRO A 1 192 ? -10.646 -2.270 12.237 1.00 93.25 192 PRO A CA 1
ATOM 1386 C C . PRO A 1 192 ? -11.384 -3.147 11.216 1.00 93.25 192 PRO A C 1
ATOM 1388 O O . PRO A 1 192 ? -12.516 -2.853 10.837 1.00 93.25 192 PRO A O 1
ATOM 1391 N N . GLY A 1 193 ? -10.750 -4.238 10.797 1.00 91.06 193 GLY A N 1
ATOM 1392 C CA . GLY A 1 193 ? -11.257 -5.185 9.807 1.00 91.06 193 GLY A CA 1
ATOM 1393 C C . GLY A 1 193 ? -10.926 -4.840 8.354 1.00 91.06 193 GLY A C 1
ATOM 1394 O O . GLY A 1 193 ? -11.166 -5.676 7.482 1.00 91.06 193 GLY A O 1
ATOM 1395 N N . ASP A 1 194 ? -10.357 -3.662 8.074 1.00 95.56 194 ASP A N 1
ATOM 1396 C CA . ASP A 1 194 ? -9.955 -3.304 6.713 1.00 95.56 194 ASP A CA 1
ATOM 1397 C C . ASP A 1 194 ? -8.869 -4.239 6.178 1.00 95.56 194 ASP A C 1
ATOM 1399 O O . ASP A 1 194 ? -7.952 -4.657 6.891 1.00 95.56 194 ASP A O 1
ATOM 1403 N N . ARG A 1 195 ? -8.945 -4.513 4.875 1.00 96.06 195 ARG A N 1
ATOM 1404 C CA . ARG A 1 195 ? -7.919 -5.218 4.112 1.00 96.06 195 ARG A CA 1
ATOM 1405 C C . ARG A 1 195 ? -7.210 -4.251 3.184 1.00 96.06 195 ARG A C 1
ATOM 1407 O O . ARG A 1 195 ? -7.840 -3.638 2.326 1.00 96.06 195 ARG A O 1
ATOM 1414 N N . VAL A 1 196 ? -5.893 -4.189 3.293 1.00 97.56 196 VAL A N 1
ATOM 1415 C CA . VAL A 1 196 ? -5.045 -3.379 2.426 1.00 97.56 196 VAL A CA 1
ATOM 1416 C C . VAL A 1 196 ? -4.163 -4.287 1.591 1.00 97.56 196 VAL A C 1
ATOM 1418 O O . VAL A 1 196 ? -3.402 -5.084 2.132 1.00 97.56 196 VAL A O 1
ATOM 1421 N N . LEU A 1 197 ? -4.254 -4.146 0.274 1.00 97.50 197 LEU A N 1
ATOM 1422 C CA . LEU A 1 197 ? -3.371 -4.807 -0.681 1.00 97.50 197 LEU A CA 1
ATOM 1423 C C . LEU A 1 197 ? -2.342 -3.799 -1.178 1.00 97.50 197 LEU A C 1
ATOM 1425 O O . LEU A 1 197 ? -2.722 -2.733 -1.645 1.00 97.50 197 LEU A O 1
ATOM 1429 N N . TRP A 1 198 ? -1.068 -4.167 -1.143 1.00 97.62 198 TRP A N 1
ATOM 1430 C CA . TRP A 1 198 ? 0.023 -3.499 -1.839 1.00 97.62 198 TRP A CA 1
ATOM 1431 C C . TRP A 1 198 ? 0.509 -4.400 -2.960 1.00 97.62 198 TRP A C 1
ATOM 1433 O O . TRP A 1 198 ? 0.936 -5.519 -2.696 1.00 97.62 198 TRP A O 1
ATOM 1443 N N . ARG A 1 199 ? 0.463 -3.919 -4.201 1.00 96.19 199 ARG A N 1
ATOM 1444 C CA . ARG A 1 199 ? 0.850 -4.700 -5.377 1.00 96.19 199 ARG A CA 1
ATOM 1445 C C . ARG A 1 199 ? 1.917 -3.982 -6.184 1.00 96.19 199 ARG A C 1
ATOM 1447 O O . ARG A 1 199 ? 1.770 -2.796 -6.476 1.00 96.19 199 ARG A O 1
ATOM 1454 N N . PHE A 1 200 ? 2.959 -4.708 -6.570 1.00 95.25 200 PHE A N 1
ATOM 1455 C CA . PHE A 1 200 ? 3.990 -4.229 -7.483 1.00 95.25 200 PHE A CA 1
ATOM 1456 C C . PHE A 1 200 ? 3.631 -4.615 -8.919 1.00 95.25 200 PHE A C 1
ATOM 1458 O O . PHE A 1 200 ? 3.874 -5.737 -9.366 1.00 95.25 200 PHE A O 1
ATOM 1465 N N . ALA A 1 201 ? 3.011 -3.686 -9.640 1.00 92.94 201 ALA A N 1
ATOM 1466 C CA . ALA A 1 201 ? 2.456 -3.933 -10.968 1.00 92.94 201 ALA A CA 1
ATOM 1467 C C . ALA A 1 201 ? 2.706 -2.751 -11.906 1.00 92.94 201 ALA A C 1
ATOM 1469 O O . ALA A 1 201 ? 3.006 -1.645 -11.453 1.00 92.94 201 ALA A O 1
ATOM 1470 N N . LEU A 1 202 ? 2.575 -2.991 -13.213 1.00 90.94 202 LEU A N 1
ATOM 1471 C CA . LEU A 1 202 ? 2.527 -1.914 -14.203 1.00 90.94 202 LEU A CA 1
ATOM 1472 C C . LEU A 1 202 ? 1.364 -0.974 -13.855 1.00 90.94 202 LEU A C 1
ATOM 1474 O O . LEU A 1 202 ? 0.334 -1.427 -13.348 1.00 90.94 202 LEU A O 1
ATOM 1478 N N . SER A 1 203 ? 1.547 0.326 -14.071 1.00 76.56 203 SER A N 1
ATOM 1479 C CA . SER A 1 203 ? 0.423 1.261 -14.052 1.00 76.56 203 SER A CA 1
ATOM 1480 C C . SER A 1 203 ? -0.474 0.945 -15.247 1.00 76.56 203 SER A C 1
ATOM 1482 O O . SER A 1 203 ? 0.017 0.944 -16.377 1.00 76.56 203 SER A O 1
ATOM 1484 N N . GLU A 1 204 ? -1.737 0.622 -14.978 1.00 60.25 204 GLU A N 1
ATOM 1485 C CA . GLU A 1 204 ? -2.770 0.425 -16.006 1.00 60.25 204 GLU A CA 1
ATOM 1486 C C . GLU A 1 204 ? -3.277 1.758 -16.568 1.00 60.25 204 GLU A C 1
ATOM 1488 O O . GLU A 1 204 ? -3.251 2.769 -15.824 1.00 60.25 204 GLU A O 1
#

Mean predicted aligned error: 18.04 Å

pLDDT: mean 70.54, std 22.04, range [35.97, 97.62]

Sequence (204 aa):
MASTGLPPIEPAALAPGVPGVHAAQPALRDALRALRCRDGALPDPADETISNQGTSLNEPRDPSVRLVCAFSAVLLGLIAWYGWANVRSQAPAAPRGGDTVANGPVALESVALEIDAGAGPPVVREIPWRAGMTALDQLKQATQVEVLHGGSSAFLRSIGGLDNQGAAGRNWQFWVNGRFGEASAGATPLAPGDRVLWRFALSE